Protein AF-A0A529I6S3-F1 (afdb_monomer)

pLDDT: mean 87.71, std 8.71, range [49.38, 96.44]

Foldseek 3Di:
DFPPQLVLLLLLCLLVVPLDLVSSLVLLCVLPVPDPSDSVVSVCRNVVNDDDPDLVNLQSVCVSLVHPDHSVCNRPPDPVVSLVRSCVSSVHDSVVSSVSSVVSVVVVQLVLLVVVLVVPAAKDWDWDADPDPVRHPDIWTKIKGWADDPDDRWIKIWMWTQDPVGIFIWIFTWDGDNFWIWTWTDGDPDGDIDIDIGGPDDDD

Mean predicted aligned error: 10.49 Å

Sequence (204 aa):
MAQHIGQKLRLTSALLGTVTRKELAAAFRAINPKTAFDLGRADKWLQGRAQPREHSVYDDWAKLLRLEHPGAWIADCDLPDFIATISDRHGVDRAELERRASAQFETASSHEERSLAFALAGTYACYSRAWSPYFRGQFIKGILSIEPGPGMHGLTATYRESLPTGQLVLGGPVTPAKRALYVHLKEVGGDAQFFISLFPQSQP

Radius of gyration: 24.32 Å; Cα contacts (8 Å, |Δi|>4): 313; chains: 1; bounding box: 44×39×70 Å

Secondary structure (DSSP, 8-state):
---SHHHHHHHHHHHHT--SHHHHHHHHHHH-TT-S--HHHHHHHHTTS----SHHHHHHHHHHTT-SS-HHHHHHS-HHHHHHHHHHHHT--HHHHHHHHHHHHHHHHHHHHHHHHHHT-EEEEEEEE--SGGGTT-EEEEEEEEEE-SSSS-EEEEEEEEETTEEEEEEEEEEEETTEEEEEEEESSS--EEEEEE-PPPP-

Structure (mmCIF, N/CA/C/O backbone):
data_AF-A0A529I6S3-F1
#
_entry.id   AF-A0A529I6S3-F1
#
loop_
_atom_site.group_PDB
_atom_site.id
_atom_site.type_symbol
_atom_site.label_atom_id
_atom_site.label_alt_id
_atom_site.label_comp_id
_atom_site.label_asym_id
_atom_site.label_entity_id
_atom_site.label_seq_id
_atom_site.pdbx_PDB_ins_code
_atom_site.Cartn_x
_atom_site.Cartn_y
_atom_site.Cartn_z
_atom_site.occupancy
_atom_site.B_iso_or_equiv
_atom_site.auth_seq_id
_atom_site.auth_comp_id
_atom_site.auth_asym_id
_atom_site.auth_atom_id
_atom_site.pdbx_PDB_model_num
ATOM 1 N N . MET A 1 1 ? 19.503 -16.469 -7.360 1.00 64.38 1 MET A N 1
ATOM 2 C CA . MET A 1 1 ? 18.176 -16.119 -6.791 1.00 64.38 1 MET A CA 1
ATOM 3 C C . MET A 1 1 ? 17.826 -14.755 -7.329 1.00 64.38 1 MET A C 1
ATOM 5 O O . MET A 1 1 ? 18.715 -13.915 -7.325 1.00 64.38 1 MET A O 1
ATOM 9 N N . ALA A 1 2 ? 16.586 -14.549 -7.772 1.00 77.50 2 ALA A N 1
ATOM 10 C CA . ALA A 1 2 ? 16.184 -13.278 -8.355 1.00 77.50 2 ALA A CA 1
ATOM 11 C C . ALA A 1 2 ? 16.318 -12.131 -7.336 1.00 77.50 2 ALA A C 1
ATOM 13 O O . ALA A 1 2 ? 15.907 -12.280 -6.185 1.00 77.50 2 ALA A O 1
ATOM 14 N N . GLN A 1 3 ? 16.908 -11.005 -7.739 1.00 85.25 3 GLN A N 1
ATOM 15 C CA . GLN A 1 3 ? 17.251 -9.914 -6.819 1.00 85.25 3 GLN A CA 1
ATOM 16 C C . GLN A 1 3 ? 16.516 -8.621 -7.165 1.00 85.25 3 GLN A C 1
ATOM 18 O O . GLN A 1 3 ? 16.216 -8.337 -8.323 1.00 85.25 3 GLN A O 1
ATOM 23 N N . HIS A 1 4 ? 16.210 -7.827 -6.134 1.00 89.94 4 HIS A N 1
ATOM 24 C CA . HIS A 1 4 ? 15.619 -6.487 -6.256 1.00 89.94 4 HIS A CA 1
ATOM 25 C C . HIS A 1 4 ? 14.339 -6.401 -7.112 1.00 89.94 4 HIS A C 1
ATOM 27 O O . HIS A 1 4 ? 14.023 -5.352 -7.671 1.00 89.94 4 HIS A O 1
ATOM 33 N N . ILE A 1 5 ? 13.569 -7.492 -7.206 1.00 93.25 5 ILE A N 1
ATOM 34 C CA . ILE A 1 5 ? 12.409 -7.584 -8.106 1.00 93.25 5 ILE A CA 1
ATOM 35 C C . ILE A 1 5 ? 11.363 -6.504 -7.827 1.00 93.25 5 ILE A C 1
ATOM 37 O O . ILE A 1 5 ? 10.838 -5.902 -8.762 1.00 93.25 5 ILE A O 1
ATOM 41 N N . GLY A 1 6 ? 11.094 -6.210 -6.554 1.00 91.38 6 GLY A N 1
ATOM 42 C CA . GLY A 1 6 ? 10.156 -5.149 -6.195 1.00 91.38 6 GLY A CA 1
ATOM 43 C C . GLY A 1 6 ? 10.615 -3.775 -6.679 1.00 91.38 6 GLY A C 1
ATOM 44 O O . GLY A 1 6 ? 9.817 -3.037 -7.252 1.00 91.38 6 GLY A O 1
ATOM 45 N N . GLN A 1 7 ? 11.898 -3.443 -6.509 1.00 92.19 7 GLN A N 1
ATOM 46 C CA . GLN A 1 7 ? 12.472 -2.181 -6.981 1.00 92.19 7 GLN A CA 1
ATOM 47 C C . GLN A 1 7 ? 12.445 -2.090 -8.511 1.00 92.19 7 GLN A C 1
ATOM 49 O O . GLN A 1 7 ? 11.965 -1.097 -9.055 1.00 92.19 7 GLN A O 1
ATOM 54 N N . LYS A 1 8 ? 12.870 -3.149 -9.207 1.00 95.38 8 LYS A N 1
ATOM 55 C CA . LYS A 1 8 ? 12.847 -3.216 -10.675 1.00 95.38 8 LYS A CA 1
ATOM 56 C C . LYS A 1 8 ? 11.428 -3.053 -11.234 1.00 95.38 8 LYS A C 1
ATOM 58 O O . LYS A 1 8 ? 11.232 -2.337 -12.217 1.00 95.38 8 LYS A O 1
ATOM 63 N N . LEU A 1 9 ? 10.415 -3.649 -10.594 1.00 94.50 9 LEU A N 1
ATOM 64 C CA . LEU A 1 9 ? 9.011 -3.476 -10.994 1.00 94.50 9 LEU A CA 1
ATOM 65 C C . LEU A 1 9 ? 8.510 -2.044 -10.777 1.00 94.50 9 LEU A C 1
ATOM 67 O O . LEU A 1 9 ? 7.766 -1.535 -11.612 1.00 94.50 9 LEU A O 1
ATOM 71 N N . ARG A 1 10 ? 8.922 -1.369 -9.696 1.00 92.69 10 ARG A N 1
ATOM 72 C CA . ARG A 1 10 ? 8.576 0.047 -9.467 1.00 92.69 10 ARG A CA 1
ATOM 73 C C . ARG A 1 10 ? 9.205 0.957 -10.520 1.00 92.69 10 ARG A C 1
ATOM 75 O O . ARG A 1 10 ? 8.522 1.834 -11.033 1.00 92.69 10 ARG A O 1
ATOM 82 N N . LEU A 1 11 ? 10.461 0.705 -10.891 1.00 94.69 11 LEU A N 1
ATOM 83 C CA . LEU A 1 11 ? 11.130 1.410 -11.991 1.00 94.69 11 LEU A CA 1
ATOM 84 C C . LEU A 1 11 ? 10.423 1.166 -13.327 1.00 94.69 11 LEU A C 1
ATOM 86 O O . LEU A 1 11 ? 10.179 2.104 -14.074 1.00 94.69 11 LEU A O 1
ATOM 90 N N . THR A 1 12 ? 10.019 -0.077 -13.591 1.00 95.06 12 THR A N 1
ATOM 91 C CA . THR A 1 12 ? 9.231 -0.427 -14.784 1.00 95.06 12 THR A CA 1
ATOM 92 C C . THR A 1 12 ? 7.901 0.322 -14.807 1.00 95.06 12 THR A C 1
ATOM 94 O O . THR A 1 12 ? 7.531 0.892 -15.826 1.00 95.06 12 THR A O 1
ATOM 97 N N . SER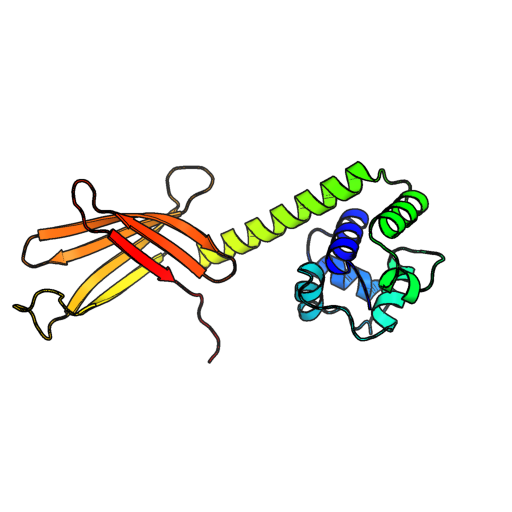 A 1 13 ? 7.198 0.374 -13.675 1.00 93.19 13 SER A N 1
ATOM 98 C CA . SER A 1 13 ? 5.949 1.125 -13.542 1.00 93.19 13 SER A CA 1
ATOM 99 C C . SER A 1 13 ? 6.143 2.617 -13.826 1.00 93.19 13 SER A C 1
ATOM 101 O O . SER A 1 13 ? 5.364 3.207 -14.572 1.00 93.19 13 SER A O 1
ATOM 103 N N . ALA A 1 14 ? 7.203 3.211 -13.271 1.00 93.12 14 ALA A N 1
ATOM 104 C CA . ALA A 1 14 ? 7.536 4.618 -13.472 1.00 93.12 14 ALA A CA 1
ATOM 105 C C . ALA A 1 14 ? 7.922 4.927 -14.926 1.00 93.12 14 ALA A C 1
ATOM 107 O O . ALA A 1 14 ? 7.533 5.965 -15.458 1.00 93.12 14 ALA A O 1
ATOM 108 N N . LEU A 1 15 ? 8.649 4.014 -15.574 1.00 93.88 15 LEU A N 1
ATOM 109 C CA . LEU A 1 15 ? 9.034 4.122 -16.977 1.00 93.88 15 LEU A CA 1
ATOM 110 C C . LEU A 1 15 ? 7.816 4.068 -17.906 1.00 93.88 15 LEU A C 1
ATOM 112 O O . LEU A 1 15 ? 7.700 4.873 -18.824 1.00 93.88 15 LEU A O 1
ATOM 116 N N . LEU A 1 16 ? 6.902 3.126 -17.659 1.00 92.19 16 LEU A N 1
ATOM 117 C CA . LEU A 1 16 ? 5.683 2.956 -18.454 1.00 92.19 16 LEU A CA 1
ATOM 118 C C . LEU A 1 16 ? 4.612 4.012 -18.140 1.00 92.19 16 LEU A C 1
ATOM 120 O O . LEU A 1 16 ? 3.602 4.077 -18.836 1.00 92.19 16 LEU A O 1
ATOM 124 N N . GLY A 1 17 ? 4.800 4.806 -17.082 1.00 88.31 17 GLY A N 1
ATOM 125 C CA . GLY A 1 17 ? 3.808 5.767 -16.604 1.00 88.31 17 GLY A CA 1
ATOM 126 C C . GLY A 1 17 ? 2.540 5.110 -16.053 1.00 88.31 17 GLY A C 1
ATOM 127 O O . GLY A 1 17 ? 1.507 5.769 -15.957 1.00 88.31 17 GLY A O 1
ATOM 128 N N . THR A 1 18 ? 2.586 3.821 -15.702 1.00 87.00 18 THR A N 1
ATOM 129 C CA . THR A 1 18 ? 1.436 3.125 -15.117 1.00 87.00 18 THR A CA 1
ATOM 130 C C . THR A 1 18 ? 1.281 3.584 -13.681 1.00 87.00 18 THR A C 1
ATOM 132 O O . THR A 1 18 ? 2.151 3.295 -12.872 1.00 87.00 18 THR A O 1
ATOM 135 N N . VAL A 1 19 ? 0.195 4.273 -13.343 1.00 75.62 19 VAL A N 1
ATOM 136 C CA . VAL A 1 19 ? -0.061 4.842 -12.012 1.00 75.62 19 VAL A CA 1
ATOM 137 C C . VAL A 1 19 ? -0.548 3.762 -11.048 1.00 75.62 19 VAL A C 1
ATOM 139 O O . VAL A 1 19 ? -0.215 3.781 -9.861 1.00 75.62 19 VAL A O 1
ATOM 142 N N . THR A 1 20 ? -1.297 2.781 -11.558 1.00 80.62 20 THR A N 1
ATOM 143 C CA . THR A 1 20 ? -1.910 1.724 -10.745 1.00 80.62 20 THR A CA 1
ATOM 144 C C . THR A 1 20 ? -1.328 0.335 -11.020 1.00 80.62 20 THR A C 1
ATOM 146 O O . THR A 1 20 ? -0.905 0.001 -12.126 1.00 80.62 20 THR A O 1
ATOM 149 N N . ARG A 1 21 ? -1.406 -0.557 -10.019 1.00 86.56 21 ARG A N 1
ATOM 150 C CA . ARG A 1 21 ? -1.076 -1.992 -10.176 1.00 86.56 21 ARG A CA 1
ATOM 151 C C . ARG A 1 21 ? -1.890 -2.666 -11.289 1.00 86.56 21 ARG A C 1
ATOM 153 O O . ARG A 1 21 ? -1.421 -3.615 -11.911 1.00 86.56 21 ARG A O 1
ATOM 160 N N . LYS A 1 22 ? -3.115 -2.184 -11.531 1.00 87.94 22 LYS A N 1
ATOM 161 C CA . LYS A 1 22 ? -4.003 -2.678 -12.589 1.00 87.94 22 LYS A CA 1
ATOM 162 C C . LYS A 1 22 ? -3.484 -2.319 -13.970 1.00 87.94 22 LYS A C 1
ATOM 164 O O . LYS A 1 22 ? -3.509 -3.182 -14.841 1.00 87.94 22 LYS A O 1
ATOM 169 N N . GLU A 1 23 ? -2.996 -1.098 -14.150 1.00 90.31 23 GLU A N 1
ATOM 170 C CA . GLU A 1 23 ? -2.354 -0.675 -15.395 1.00 90.31 23 GLU A CA 1
ATOM 171 C C . GLU A 1 23 ? -1.071 -1.461 -15.651 1.00 90.31 23 GLU A C 1
ATOM 173 O O . GLU A 1 23 ? -0.898 -1.967 -16.755 1.00 90.31 23 GLU A O 1
ATOM 178 N N . LEU A 1 24 ? -0.232 -1.672 -14.630 1.00 92.62 24 LEU A N 1
ATOM 179 C CA . LEU A 1 24 ? 0.968 -2.498 -14.786 1.00 92.62 24 LEU A CA 1
ATOM 180 C C . LEU A 1 24 ? 0.613 -3.939 -15.187 1.00 92.62 24 LEU A C 1
ATOM 182 O O . LEU A 1 24 ? 1.164 -4.470 -16.147 1.00 92.62 24 LEU A O 1
ATOM 186 N N . ALA A 1 25 ? -0.359 -4.566 -14.516 1.00 92.38 25 ALA A N 1
ATOM 187 C CA . ALA A 1 25 ? -0.817 -5.904 -14.893 1.00 92.38 25 ALA A CA 1
ATOM 188 C C . ALA A 1 25 ? -1.448 -5.940 -16.297 1.00 92.38 25 ALA A C 1
ATOM 190 O O . ALA A 1 25 ? -1.295 -6.922 -17.020 1.00 92.38 25 ALA A O 1
ATOM 191 N N . ALA A 1 26 ? -2.148 -4.879 -16.706 1.00 92.75 26 ALA A N 1
ATOM 192 C CA . ALA A 1 26 ? -2.669 -4.752 -18.063 1.00 92.75 26 ALA A CA 1
ATOM 193 C C . ALA A 1 26 ? -1.541 -4.633 -19.100 1.00 92.75 26 ALA A C 1
ATOM 195 O O . ALA A 1 26 ? -1.637 -5.257 -20.152 1.00 92.75 26 ALA A O 1
ATOM 196 N N . ALA A 1 27 ? -0.457 -3.917 -18.786 1.00 94.69 27 ALA A N 1
ATOM 197 C CA . ALA A 1 27 ? 0.709 -3.794 -19.656 1.00 94.69 27 ALA A CA 1
ATOM 198 C C . ALA A 1 27 ? 1.384 -5.157 -19.896 1.00 94.69 27 ALA A C 1
ATOM 200 O O . ALA A 1 27 ? 1.645 -5.522 -21.040 1.00 94.69 27 ALA A O 1
ATOM 201 N N . PHE A 1 28 ? 1.565 -5.966 -18.846 1.00 95.38 28 PHE A N 1
ATOM 202 C CA . PHE A 1 28 ? 2.047 -7.346 -18.992 1.00 95.38 28 PHE A CA 1
ATOM 203 C C . PHE A 1 28 ? 1.093 -8.215 -19.827 1.00 95.38 28 PHE A C 1
ATOM 205 O O . PHE A 1 28 ? 1.534 -8.942 -20.717 1.00 95.38 28 PHE A O 1
ATOM 212 N N . ARG A 1 29 ? -0.225 -8.109 -19.605 1.00 94.44 29 ARG A N 1
ATOM 213 C CA . ARG A 1 29 ? -1.221 -8.858 -20.395 1.00 94.44 29 ARG A CA 1
ATOM 214 C C . ARG A 1 29 ? -1.272 -8.449 -21.864 1.00 94.44 29 ARG A C 1
ATOM 216 O O . ARG A 1 29 ? -1.598 -9.285 -22.699 1.00 94.44 29 ARG A O 1
ATOM 223 N N . ALA A 1 30 ? -0.958 -7.194 -22.182 1.00 94.50 30 ALA A N 1
ATOM 224 C CA . ALA A 1 30 ? -0.879 -6.726 -23.562 1.00 94.50 30 ALA A CA 1
ATOM 225 C C . ALA A 1 30 ? 0.266 -7.404 -24.335 1.00 94.50 30 ALA A C 1
ATOM 227 O O . ALA A 1 30 ? 0.141 -7.622 -25.536 1.00 94.50 30 ALA A O 1
ATOM 228 N N . ILE A 1 31 ? 1.349 -7.780 -23.645 1.00 95.56 31 ILE A N 1
ATOM 229 C CA . ILE A 1 31 ? 2.451 -8.568 -24.215 1.00 95.56 31 ILE A CA 1
ATOM 230 C C . ILE A 1 31 ? 2.087 -10.051 -24.293 1.00 95.56 31 ILE A C 1
ATOM 232 O O . ILE A 1 31 ? 2.320 -10.701 -25.312 1.00 95.56 31 ILE A O 1
ATOM 236 N N . ASN A 1 32 ? 1.518 -10.591 -23.217 1.00 93.81 32 ASN A N 1
ATOM 237 C CA . ASN A 1 32 ? 1.123 -11.988 -23.134 1.00 93.81 32 ASN A CA 1
ATOM 238 C C . ASN A 1 32 ? -0.195 -12.121 -22.353 1.00 93.81 32 ASN A C 1
ATOM 240 O O . ASN A 1 32 ? -0.191 -12.061 -21.121 1.00 93.81 32 ASN A O 1
ATOM 244 N N . PRO A 1 33 ? -1.330 -12.380 -23.028 1.00 93.06 33 PRO A N 1
ATOM 245 C CA . PRO A 1 33 ? -2.622 -12.539 -22.359 1.00 93.06 33 PRO A CA 1
ATOM 246 C C . PRO A 1 33 ? -2.660 -13.684 -21.337 1.00 93.06 33 PRO A C 1
ATOM 248 O O . PRO A 1 33 ? -3.500 -13.676 -20.440 1.00 93.06 33 PRO A O 1
ATOM 251 N N . LYS A 1 34 ? -1.752 -14.662 -21.464 1.00 93.31 34 LYS A N 1
ATOM 252 C CA . LYS A 1 34 ? -1.602 -15.812 -20.560 1.00 93.31 34 LYS A CA 1
ATOM 253 C C . LYS A 1 34 ? -0.499 -15.610 -19.517 1.00 93.31 34 LYS A C 1
ATOM 255 O O . LYS A 1 34 ? -0.078 -16.577 -18.888 1.00 93.31 34 LYS A O 1
ATOM 260 N N . THR A 1 35 ? -0.005 -14.384 -19.350 1.00 93.31 35 THR A N 1
ATOM 261 C CA . THR A 1 35 ? 1.029 -14.084 -18.363 1.00 93.31 35 THR A CA 1
ATOM 262 C C . THR A 1 35 ? 0.569 -14.440 -16.949 1.00 93.31 35 THR A C 1
ATOM 264 O O . THR A 1 35 ? -0.575 -14.200 -16.554 1.00 93.31 35 THR A O 1
ATOM 267 N N . ALA A 1 36 ? 1.495 -14.968 -16.157 1.00 90.94 36 ALA A N 1
ATOM 268 C CA . ALA A 1 36 ? 1.301 -15.237 -14.737 1.00 90.94 36 ALA A CA 1
ATOM 269 C C . ALA A 1 36 ? 1.353 -13.964 -13.867 1.00 90.94 36 ALA A C 1
ATOM 271 O O . ALA A 1 36 ? 1.233 -14.046 -12.640 1.00 90.94 36 ALA A O 1
ATOM 272 N N . PHE A 1 37 ? 1.541 -12.792 -14.485 1.00 91.62 37 PHE A N 1
ATOM 273 C CA . PHE A 1 37 ? 1.474 -11.486 -13.841 1.00 91.62 37 PHE A CA 1
ATOM 274 C C . PHE A 1 37 ? 0.009 -11.056 -13.626 1.00 91.62 37 PHE A C 1
ATOM 276 O O . PHE A 1 37 ? -0.601 -10.362 -14.442 1.00 91.62 37 PHE A O 1
ATOM 283 N N . ASP A 1 38 ? -0.580 -11.482 -12.507 1.00 88.12 38 ASP A N 1
ATOM 284 C CA . ASP A 1 38 ? -1.920 -11.069 -12.072 1.00 88.12 38 ASP A CA 1
ATOM 285 C C . ASP A 1 38 ? -1.884 -9.999 -10.962 1.00 88.12 38 ASP A C 1
ATOM 287 O O . ASP A 1 38 ? -0.842 -9.708 -10.378 1.00 88.12 38 ASP A O 1
ATOM 291 N N . LEU A 1 39 ? -3.043 -9.404 -10.658 1.00 85.94 39 LEU A N 1
ATOM 292 C CA . LEU A 1 39 ? -3.175 -8.335 -9.658 1.00 85.94 39 LEU A CA 1
ATOM 293 C C . LEU A 1 39 ? -2.740 -8.758 -8.246 1.00 85.94 39 LEU A C 1
ATOM 295 O O . LEU A 1 39 ? -2.101 -7.976 -7.543 1.00 85.94 39 LEU A O 1
ATOM 299 N N . GLY A 1 40 ? -3.091 -9.975 -7.820 1.00 82.50 40 GLY A N 1
ATOM 300 C CA . GLY A 1 40 ? -2.813 -10.455 -6.465 1.00 82.50 40 GLY A CA 1
ATOM 301 C C . GLY A 1 40 ? -1.3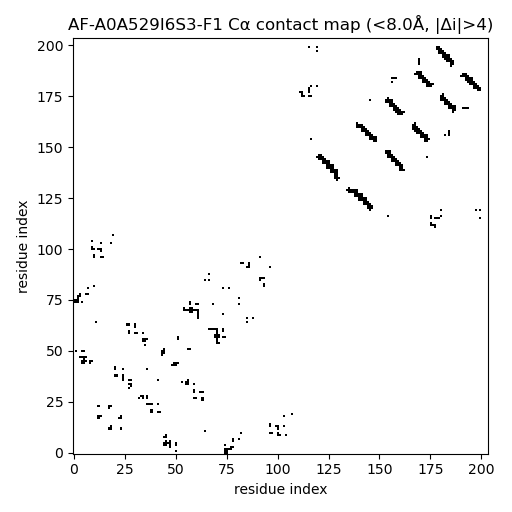33 -10.779 -6.254 1.00 82.50 40 GLY A C 1
ATOM 302 O O . GLY A 1 40 ? -0.788 -10.550 -5.172 1.00 82.50 40 GLY A O 1
ATOM 303 N N . ARG A 1 41 ? -0.663 -11.286 -7.294 1.00 87.31 41 ARG A N 1
ATOM 304 C CA . ARG A 1 41 ? 0.784 -11.539 -7.306 1.00 87.31 41 ARG A CA 1
ATOM 305 C C . ARG A 1 41 ? 1.582 -10.244 -7.452 1.00 87.31 41 ARG A C 1
ATOM 307 O O . ARG A 1 41 ? 2.543 -10.055 -6.706 1.00 87.31 41 ARG A O 1
ATOM 314 N N . ALA A 1 42 ? 1.147 -9.340 -8.334 1.00 86.75 42 ALA A N 1
ATOM 315 C CA . ALA A 1 42 ? 1.795 -8.052 -8.575 1.00 86.75 42 ALA A CA 1
ATOM 316 C C . ALA A 1 42 ? 1.953 -7.232 -7.289 1.00 86.75 42 ALA A C 1
ATOM 318 O O . ALA A 1 42 ? 3.014 -6.654 -7.065 1.00 86.75 42 ALA A O 1
ATOM 319 N N . ASP A 1 43 ? 0.941 -7.231 -6.414 1.00 84.38 43 ASP A N 1
ATOM 320 C CA . ASP A 1 43 ? 1.016 -6.540 -5.124 1.00 84.38 43 ASP A CA 1
ATOM 321 C C . ASP A 1 43 ? 2.176 -7.048 -4.252 1.00 84.38 43 ASP A C 1
ATOM 323 O O . ASP A 1 43 ? 3.019 -6.281 -3.782 1.00 84.38 43 ASP A O 1
ATOM 327 N N . LYS A 1 44 ? 2.275 -8.372 -4.096 1.00 88.31 44 LYS A N 1
ATOM 328 C CA . LYS A 1 44 ? 3.329 -9.000 -3.290 1.00 88.31 44 LYS A CA 1
ATOM 329 C C . LYS A 1 44 ? 4.716 -8.765 -3.888 1.00 88.31 44 LYS A C 1
ATOM 331 O O . LYS A 1 44 ? 5.670 -8.563 -3.135 1.00 88.31 44 LYS A O 1
ATOM 336 N N . TRP A 1 45 ? 4.829 -8.780 -5.216 1.00 92.44 45 TRP A N 1
ATOM 337 C CA . TRP A 1 45 ? 6.093 -8.554 -5.919 1.00 92.44 45 TRP A CA 1
ATOM 338 C C . TRP A 1 45 ? 6.549 -7.098 -5.826 1.00 92.44 45 TRP A C 1
ATOM 340 O O . TRP A 1 45 ? 7.690 -6.854 -5.446 1.00 92.44 45 TRP A O 1
ATOM 350 N N . LEU A 1 46 ? 5.659 -6.125 -6.044 1.00 88.69 46 LEU A N 1
ATOM 351 C CA . LEU A 1 46 ? 5.964 -4.695 -5.892 1.00 88.69 46 LEU A CA 1
ATOM 352 C C . LEU A 1 46 ? 6.372 -4.327 -4.461 1.00 88.69 46 LEU A C 1
ATOM 354 O O . LEU A 1 46 ? 7.200 -3.438 -4.262 1.00 88.69 46 LEU A O 1
ATOM 358 N N . GLN A 1 47 ? 5.832 -5.016 -3.454 1.00 84.44 47 GLN A N 1
ATOM 359 C CA . GLN A 1 47 ? 6.227 -4.851 -2.051 1.00 84.44 47 GLN A CA 1
ATOM 360 C C . GLN A 1 47 ? 7.549 -5.557 -1.698 1.00 84.44 47 GLN A C 1
ATOM 362 O O . GLN A 1 47 ? 8.033 -5.389 -0.581 1.00 84.44 47 GLN A O 1
ATOM 367 N N . GLY A 1 48 ? 8.125 -6.348 -2.610 1.00 86.81 48 GLY A N 1
ATOM 368 C CA . GLY A 1 48 ? 9.324 -7.152 -2.353 1.00 86.81 48 GLY A CA 1
ATOM 369 C C . GLY A 1 48 ? 9.091 -8.325 -1.393 1.00 86.81 48 GLY A C 1
ATOM 370 O O . GLY A 1 48 ? 10.045 -8.876 -0.858 1.00 86.81 48 GLY A O 1
ATOM 371 N N . ARG A 1 49 ? 7.830 -8.709 -1.147 1.00 84.25 49 ARG A N 1
ATOM 372 C CA . ARG A 1 49 ? 7.460 -9.805 -0.229 1.00 84.25 49 ARG A CA 1
ATOM 373 C C . ARG A 1 49 ? 7.511 -11.182 -0.883 1.00 84.25 49 ARG A C 1
ATOM 375 O O . ARG A 1 49 ? 7.486 -12.196 -0.194 1.00 84.25 49 ARG A O 1
ATOM 382 N N . ALA A 1 50 ? 7.513 -11.219 -2.208 1.00 89.25 50 ALA A N 1
ATOM 383 C CA . ALA A 1 50 ? 7.634 -12.428 -3.003 1.00 89.25 50 ALA A CA 1
ATOM 384 C C . ALA A 1 50 ? 8.327 -12.101 -4.329 1.00 89.25 50 ALA A C 1
ATOM 386 O O . ALA A 1 50 ? 8.469 -10.934 -4.693 1.00 89.25 50 ALA A O 1
ATOM 387 N N . GLN A 1 51 ? 8.678 -13.142 -5.077 1.00 89.94 51 GLN A N 1
ATOM 388 C CA . GLN A 1 51 ? 9.224 -13.042 -6.428 1.00 89.94 51 GLN A CA 1
ATOM 389 C C . GLN A 1 51 ? 8.471 -13.981 -7.383 1.00 89.94 51 GLN A C 1
ATOM 391 O O . GLN A 1 51 ? 7.905 -14.983 -6.916 1.00 89.94 51 GLN A O 1
ATOM 396 N N . PRO A 1 52 ? 8.425 -13.677 -8.693 1.00 91.12 52 PRO A N 1
ATOM 397 C CA . PRO A 1 52 ? 7.928 -14.604 -9.698 1.00 91.12 52 PRO A CA 1
ATOM 398 C C . PRO A 1 52 ? 8.666 -15.943 -9.628 1.00 91.12 52 PRO A C 1
ATOM 400 O O . PRO A 1 52 ? 9.889 -15.990 -9.544 1.00 91.12 52 PRO A O 1
ATOM 403 N N . ARG A 1 53 ? 7.907 -17.042 -9.627 1.00 89.75 53 ARG A N 1
ATOM 404 C CA . ARG A 1 53 ? 8.461 -18.406 -9.710 1.00 89.75 53 ARG A CA 1
ATOM 405 C C . ARG A 1 53 ? 8.524 -18.912 -11.146 1.00 89.75 53 ARG A C 1
ATOM 407 O O . ARG A 1 53 ? 9.323 -19.781 -11.461 1.00 89.75 53 ARG A O 1
ATOM 414 N N . GLU A 1 54 ? 7.645 -18.390 -11.990 1.00 91.81 54 GLU A N 1
ATOM 415 C CA . GLU A 1 54 ? 7.525 -18.775 -13.387 1.00 91.81 54 GLU A CA 1
ATOM 416 C C . GLU A 1 54 ? 8.472 -17.910 -14.220 1.00 91.81 54 GLU A C 1
ATOM 418 O O . GLU A 1 54 ? 8.341 -16.685 -14.237 1.00 91.81 54 GLU A O 1
ATOM 423 N N . HIS A 1 55 ? 9.422 -18.548 -14.910 1.00 90.81 55 HIS A N 1
ATOM 424 C CA . HIS A 1 55 ? 10.420 -17.843 -15.720 1.00 90.81 55 HIS A CA 1
ATOM 425 C C . HIS A 1 55 ? 9.796 -17.001 -16.841 1.00 90.81 55 HIS A C 1
ATOM 427 O O . HIS A 1 55 ? 10.296 -15.919 -17.142 1.00 90.81 55 HIS A O 1
ATOM 433 N N . SER A 1 56 ? 8.647 -17.438 -17.364 1.00 93.88 56 SER A N 1
ATOM 434 C CA . SER A 1 56 ? 7.874 -16.736 -18.393 1.00 93.88 56 SER A CA 1
ATOM 435 C C . SER A 1 56 ? 7.517 -15.297 -18.016 1.00 93.88 56 SER A C 1
ATOM 437 O O . SER A 1 56 ? 7.450 -14.443 -18.894 1.00 93.88 56 SER A O 1
ATOM 439 N N . VAL A 1 57 ? 7.344 -14.991 -16.723 1.00 94.75 57 VAL A N 1
ATOM 440 C CA . VAL A 1 57 ? 7.068 -13.620 -16.263 1.00 94.75 57 VAL A CA 1
ATOM 441 C C . VAL A 1 57 ? 8.239 -12.694 -16.575 1.00 94.75 57 VAL A C 1
ATOM 443 O O . VAL A 1 57 ? 8.026 -11.548 -16.961 1.00 94.75 57 VAL A O 1
ATOM 446 N N . TYR A 1 58 ? 9.473 -13.177 -16.433 1.00 95.94 58 TYR A N 1
ATOM 447 C CA . TYR A 1 58 ? 10.655 -12.385 -16.753 1.00 95.94 58 TYR A CA 1
ATOM 448 C C . TYR A 1 58 ? 10.845 -12.229 -18.264 1.00 95.94 58 TYR A C 1
ATOM 450 O O . TYR A 1 58 ? 11.277 -11.171 -18.714 1.00 95.94 58 TYR A O 1
ATOM 458 N N . ASP A 1 59 ? 10.481 -13.238 -19.055 1.00 95.44 59 ASP A N 1
ATOM 459 C CA . ASP A 1 59 ? 10.518 -13.140 -20.519 1.00 95.44 59 ASP A CA 1
ATOM 460 C C . ASP A 1 59 ? 9.479 -12.139 -21.042 1.00 95.44 59 ASP A C 1
ATOM 462 O O . ASP A 1 59 ? 9.775 -11.320 -21.914 1.00 95.44 59 ASP A O 1
ATOM 466 N N . ASP A 1 60 ? 8.268 -12.159 -20.479 1.00 95.62 60 ASP A N 1
ATOM 467 C CA . ASP A 1 60 ? 7.234 -11.157 -20.750 1.00 95.62 60 ASP A CA 1
ATOM 468 C C . ASP A 1 60 ? 7.715 -9.755 -20.345 1.00 95.62 60 ASP A C 1
ATOM 470 O O . ASP A 1 60 ? 7.470 -8.781 -21.057 1.00 95.62 60 ASP A O 1
ATOM 474 N N . TRP A 1 61 ? 8.448 -9.649 -19.233 1.00 96.44 61 TRP A N 1
ATOM 475 C CA . TRP A 1 61 ? 9.013 -8.391 -18.750 1.00 96.44 61 TRP A CA 1
ATOM 476 C C . TRP A 1 61 ? 10.088 -7.832 -19.690 1.00 96.44 61 TRP A C 1
ATOM 478 O O . TRP A 1 61 ? 10.056 -6.648 -20.026 1.00 96.44 61 TRP A O 1
ATOM 488 N N . ALA A 1 62 ? 11.001 -8.675 -20.176 1.00 96.25 62 ALA A N 1
ATOM 489 C CA . ALA A 1 62 ? 12.010 -8.269 -21.153 1.00 96.25 62 ALA A CA 1
ATOM 490 C C . ALA A 1 62 ? 11.364 -7.741 -22.438 1.00 96.25 62 ALA A C 1
ATOM 492 O O . ALA A 1 62 ? 11.756 -6.690 -22.943 1.00 96.25 62 ALA A O 1
ATOM 493 N N . LYS A 1 63 ? 10.304 -8.406 -22.915 1.00 96.12 63 LYS A N 1
ATOM 494 C CA . LYS A 1 63 ? 9.514 -7.952 -24.070 1.00 96.12 63 LYS A CA 1
ATOM 495 C C . LYS A 1 63 ? 8.780 -6.640 -23.800 1.00 96.12 63 LYS A C 1
ATOM 497 O O . LYS A 1 63 ? 8.775 -5.767 -24.665 1.00 96.12 63 LYS A O 1
ATOM 502 N N . LEU A 1 64 ? 8.190 -6.484 -22.614 1.00 96.06 64 LEU A N 1
ATOM 503 C CA . LEU A 1 64 ? 7.496 -5.262 -22.200 1.00 96.06 64 LEU A CA 1
ATOM 504 C C . LEU A 1 64 ? 8.427 -4.044 -22.244 1.00 96.06 64 LEU A C 1
ATOM 506 O O . LEU A 1 64 ? 8.062 -3.001 -22.782 1.00 96.06 64 LEU A O 1
ATOM 510 N N . LEU A 1 65 ? 9.644 -4.212 -21.729 1.00 95.44 65 LEU A N 1
ATOM 511 C CA . LEU A 1 65 ? 10.707 -3.206 -21.743 1.00 95.44 65 LEU A CA 1
ATOM 512 C C . LEU A 1 65 ? 11.470 -3.150 -23.076 1.00 95.44 65 LEU A C 1
ATOM 514 O O . LEU A 1 65 ? 12.371 -2.337 -23.247 1.00 95.44 65 LEU A O 1
ATOM 518 N N . ARG A 1 66 ? 11.121 -4.007 -24.042 1.00 95.12 66 ARG A N 1
ATOM 519 C CA . ARG A 1 66 ? 11.794 -4.124 -25.344 1.00 95.12 66 ARG A CA 1
ATOM 520 C C . ARG A 1 66 ? 13.313 -4.268 -25.207 1.00 95.12 66 ARG A C 1
ATOM 522 O O . ARG A 1 66 ? 14.046 -3.674 -25.998 1.00 95.12 66 ARG A O 1
ATOM 529 N N . LEU A 1 67 ? 13.771 -5.022 -24.211 1.00 93.81 67 LEU A N 1
ATOM 530 C CA . LEU A 1 67 ? 15.189 -5.275 -23.976 1.00 93.81 67 LEU A CA 1
ATOM 531 C C . LEU A 1 67 ? 15.714 -6.341 -24.932 1.00 93.81 67 LEU A C 1
ATOM 533 O O . LEU A 1 67 ? 14.985 -7.239 -25.348 1.00 93.81 67 LEU A O 1
ATOM 537 N N . GLU A 1 68 ? 17.003 -6.254 -25.239 1.00 91.50 68 GLU A N 1
ATOM 538 C CA . GLU A 1 68 ? 17.717 -7.270 -26.025 1.00 91.50 68 GLU A CA 1
ATOM 539 C C . GLU A 1 68 ? 18.217 -8.426 -25.143 1.00 91.50 68 GLU A C 1
ATOM 541 O O . GLU A 1 68 ? 18.619 -9.477 -25.636 1.00 91.50 68 GLU A O 1
ATOM 546 N N . HIS A 1 69 ? 18.136 -8.256 -23.822 1.00 92.25 69 HIS A N 1
ATOM 547 C CA . HIS A 1 69 ? 18.486 -9.270 -22.839 1.00 92.25 69 HIS A CA 1
ATOM 548 C C . HIS A 1 69 ? 17.348 -10.283 -22.606 1.00 92.25 69 HIS A C 1
ATOM 550 O O . HIS A 1 69 ? 16.171 -9.916 -22.655 1.00 92.25 69 HIS A O 1
ATOM 556 N N . PRO A 1 70 ? 17.676 -11.551 -22.288 1.00 94.00 70 PRO A N 1
ATOM 557 C CA . PRO A 1 70 ? 16.681 -12.561 -21.925 1.00 94.00 70 PRO A CA 1
ATOM 558 C C . PRO A 1 70 ? 16.036 -12.265 -20.563 1.00 94.00 70 PRO A C 1
ATOM 560 O O . PRO A 1 70 ? 16.623 -11.582 -19.724 1.00 94.00 70 PRO A O 1
ATOM 563 N N . GLY A 1 71 ? 14.869 -12.856 -20.278 1.00 92.12 71 GLY A N 1
ATOM 564 C CA . GLY A 1 71 ? 14.191 -12.676 -18.989 1.00 92.12 71 GLY A CA 1
ATOM 565 C C . GLY A 1 71 ? 15.051 -13.075 -17.784 1.00 92.12 71 GLY A C 1
ATOM 566 O O . GLY A 1 71 ? 15.052 -12.388 -16.764 1.00 92.12 71 GLY A O 1
ATOM 567 N N . ALA A 1 72 ? 15.864 -14.127 -17.916 1.00 93.38 72 ALA A N 1
ATOM 568 C CA . ALA A 1 72 ? 16.805 -14.547 -16.874 1.00 93.38 72 ALA A CA 1
ATOM 569 C C . ALA A 1 72 ? 17.750 -13.415 -16.429 1.00 93.38 72 ALA A C 1
ATOM 571 O O . ALA A 1 72 ? 18.011 -13.265 -15.238 1.00 93.38 72 ALA A O 1
ATOM 572 N N . TRP A 1 73 ? 18.179 -12.553 -17.356 1.00 95.25 73 TRP A N 1
ATOM 573 C CA . TRP A 1 73 ? 19.012 -11.402 -17.018 1.00 95.25 73 TRP A CA 1
ATOM 574 C C . TRP A 1 73 ? 18.280 -10.420 -16.095 1.00 95.25 73 TRP A C 1
ATOM 576 O O . TRP A 1 73 ? 18.869 -9.966 -15.125 1.00 95.25 73 TRP A O 1
ATOM 586 N N . ILE A 1 74 ? 16.982 -10.159 -16.303 1.00 94.38 74 ILE A N 1
ATOM 587 C CA . ILE A 1 74 ? 16.188 -9.305 -15.395 1.00 94.38 74 ILE A CA 1
ATOM 588 C C . ILE A 1 74 ? 16.113 -9.911 -13.992 1.00 94.38 74 ILE A C 1
ATOM 590 O O . ILE A 1 74 ? 16.096 -9.181 -12.997 1.00 94.38 74 ILE A O 1
ATOM 594 N N . ALA A 1 75 ? 16.048 -11.238 -13.894 1.00 93.38 75 ALA A N 1
ATOM 595 C CA . ALA A 1 75 ? 16.026 -11.916 -12.608 1.00 93.38 75 ALA A CA 1
ATOM 596 C C . ALA A 1 75 ? 17.358 -11.725 -11.860 1.00 93.38 75 ALA A C 1
ATOM 598 O O . ALA A 1 75 ? 17.342 -11.392 -10.672 1.00 93.38 75 ALA A O 1
ATOM 599 N N . ASP A 1 76 ? 18.481 -11.880 -12.564 1.00 93.75 76 ASP A N 1
ATOM 600 C CA . ASP A 1 76 ? 19.808 -12.020 -11.961 1.00 93.75 76 ASP A CA 1
ATOM 601 C C . ASP A 1 76 ? 20.640 -10.731 -11.902 1.00 93.75 76 ASP A C 1
ATOM 603 O O . ASP A 1 76 ? 21.504 -10.632 -11.033 1.00 93.75 76 ASP A O 1
ATOM 607 N N . CYS A 1 77 ? 20.396 -9.745 -12.776 1.00 94.25 77 CYS A N 1
ATOM 608 C CA . CYS A 1 77 ? 21.159 -8.495 -12.773 1.00 94.25 77 CYS A CA 1
ATOM 609 C C . CYS A 1 77 ? 20.985 -7.736 -11.453 1.00 94.25 77 CYS A C 1
ATOM 611 O O . CYS A 1 77 ? 20.004 -7.930 -10.724 1.00 94.25 77 CYS A O 1
ATOM 613 N N . ASP A 1 78 ? 21.921 -6.858 -11.118 1.00 93.75 78 ASP A N 1
ATOM 614 C CA . ASP A 1 78 ? 21.741 -5.988 -9.966 1.00 93.75 78 ASP A CA 1
ATOM 615 C C . ASP A 1 78 ? 20.809 -4.807 -10.310 1.00 93.75 78 ASP A C 1
ATOM 617 O O . ASP A 1 78 ? 20.224 -4.715 -11.396 1.00 93.75 78 ASP A O 1
ATOM 621 N N . LEU A 1 79 ? 20.555 -3.944 -9.328 1.00 92.81 79 LEU A N 1
ATOM 622 C CA . LEU A 1 79 ? 19.691 -2.786 -9.540 1.00 92.81 79 LEU A CA 1
ATOM 623 C C . LEU A 1 79 ? 20.363 -1.694 -10.405 1.00 92.81 79 LEU A C 1
ATOM 625 O O . LEU A 1 79 ? 19.685 -1.199 -11.308 1.00 92.81 79 LEU A O 1
ATOM 629 N N . PRO A 1 80 ? 21.645 -1.323 -10.185 1.00 93.62 80 PRO A N 1
ATOM 630 C CA . PRO A 1 80 ? 22.357 -0.376 -11.045 1.00 93.62 80 PRO A CA 1
ATOM 631 C C . PRO A 1 80 ? 22.397 -0.768 -12.526 1.00 93.62 80 PRO A C 1
ATOM 633 O O . PRO A 1 80 ? 22.073 0.072 -13.367 1.00 93.62 80 PRO A O 1
ATOM 636 N N . ASP A 1 81 ? 22.718 -2.023 -12.848 1.00 94.50 81 ASP A N 1
ATOM 637 C CA . ASP A 1 81 ? 22.775 -2.519 -14.225 1.00 94.50 81 ASP A CA 1
ATOM 638 C C . ASP A 1 81 ? 21.392 -2.469 -14.869 1.00 94.50 81 ASP A C 1
ATOM 640 O O . ASP A 1 81 ? 21.236 -1.990 -15.992 1.00 94.50 81 ASP A O 1
ATOM 644 N N . PHE A 1 82 ? 20.354 -2.884 -14.132 1.00 95.50 82 PHE A N 1
ATOM 645 C CA . PHE A 1 82 ? 18.979 -2.796 -14.616 1.00 95.50 82 PHE A CA 1
ATOM 646 C C . PHE A 1 82 ? 18.590 -1.358 -14.976 1.00 95.50 82 PHE A C 1
ATOM 648 O O . PHE A 1 82 ? 18.034 -1.124 -16.049 1.00 95.50 82 PHE A O 1
ATOM 655 N N . ILE A 1 83 ? 18.899 -0.397 -14.096 1.00 94.94 83 ILE A N 1
ATOM 656 C CA . ILE A 1 83 ? 18.623 1.026 -14.321 1.00 94.94 83 ILE A CA 1
ATOM 657 C C . ILE A 1 83 ? 19.400 1.537 -15.533 1.00 94.94 83 ILE A C 1
ATOM 659 O O . ILE A 1 83 ? 18.808 2.207 -16.377 1.00 94.94 83 ILE A O 1
ATOM 663 N N . ALA A 1 84 ? 20.693 1.229 -15.638 1.00 94.50 84 ALA A N 1
ATOM 664 C CA . ALA A 1 84 ? 21.521 1.663 -16.756 1.00 94.50 84 ALA A CA 1
ATOM 665 C C . ALA A 1 84 ? 20.949 1.167 -18.093 1.00 94.50 84 ALA A C 1
ATOM 667 O O . ALA A 1 84 ? 20.735 1.970 -19.000 1.00 94.50 84 ALA A O 1
ATOM 668 N N . THR A 1 85 ? 20.598 -0.118 -18.187 1.00 95.44 85 THR A N 1
ATOM 669 C CA . THR A 1 85 ? 20.056 -0.713 -19.415 1.00 95.44 85 THR A CA 1
ATOM 670 C C . THR A 1 85 ? 18.711 -0.114 -19.823 1.00 95.44 85 THR A C 1
ATOM 672 O O . THR A 1 85 ? 18.514 0.193 -20.997 1.00 95.44 85 THR A O 1
ATOM 675 N N . ILE A 1 86 ? 17.767 0.073 -18.891 1.00 95.06 86 ILE A N 1
ATOM 676 C CA . ILE A 1 86 ? 16.468 0.678 -19.244 1.00 95.06 86 ILE A CA 1
ATOM 677 C C . ILE A 1 86 ? 16.605 2.175 -19.549 1.00 95.06 86 ILE A C 1
ATOM 679 O O . ILE A 1 86 ? 15.877 2.693 -20.391 1.00 95.06 86 ILE A O 1
ATOM 683 N N . SER A 1 87 ? 17.540 2.869 -18.895 1.00 93.88 87 SER A N 1
ATOM 684 C CA . SER A 1 87 ? 17.792 4.296 -19.128 1.00 93.88 87 SER A CA 1
ATOM 685 C C . SER A 1 87 ? 18.359 4.518 -20.527 1.00 93.88 87 SER A C 1
ATOM 687 O O . SER A 1 87 ? 17.843 5.355 -21.264 1.00 93.88 87 SER A O 1
ATOM 689 N N . ASP A 1 88 ? 19.349 3.710 -20.918 1.00 93.94 88 ASP A N 1
ATOM 690 C CA . ASP A 1 88 ? 19.938 3.712 -22.260 1.00 93.94 88 ASP A CA 1
ATOM 691 C C . ASP A 1 88 ? 18.896 3.348 -23.328 1.00 93.94 88 ASP A C 1
ATOM 693 O O . ASP A 1 88 ? 18.671 4.099 -24.277 1.00 93.94 88 ASP A O 1
ATOM 697 N N . ARG A 1 89 ? 18.147 2.255 -23.117 1.00 94.50 89 ARG A N 1
ATOM 698 C CA . ARG A 1 89 ? 17.147 1.779 -24.083 1.00 94.50 89 ARG A CA 1
ATOM 699 C C . ARG A 1 89 ? 16.013 2.774 -24.336 1.00 94.50 89 ARG A C 1
ATOM 701 O O . ARG A 1 89 ? 15.488 2.826 -25.448 1.00 94.50 89 ARG A O 1
ATOM 708 N N . HIS A 1 90 ? 15.589 3.509 -23.311 1.00 93.25 90 HIS A N 1
ATOM 709 C CA . HIS A 1 90 ? 14.427 4.396 -23.387 1.00 93.25 90 HIS A CA 1
ATOM 710 C C . HIS A 1 90 ? 14.782 5.889 -23.409 1.00 93.25 90 HIS A C 1
ATOM 712 O O . HIS A 1 90 ? 13.873 6.713 -23.501 1.00 93.25 90 HIS A O 1
ATOM 718 N N . GLY A 1 91 ? 16.069 6.246 -23.341 1.00 92.00 91 GLY A N 1
ATOM 719 C CA . GLY A 1 91 ? 16.530 7.637 -23.323 1.00 92.00 91 GLY A CA 1
ATOM 720 C C . GLY A 1 91 ? 16.034 8.427 -22.108 1.00 92.00 91 GLY A C 1
ATOM 721 O O . GLY A 1 91 ? 15.716 9.609 -22.232 1.00 92.00 91 GLY A O 1
ATOM 722 N N . VAL A 1 92 ? 15.907 7.776 -20.948 1.00 91.81 92 VAL A N 1
ATOM 723 C CA . VAL A 1 92 ? 15.408 8.396 -19.708 1.00 91.81 92 VAL A CA 1
ATOM 724 C C . VAL A 1 92 ? 16.563 8.601 -18.739 1.00 91.81 92 VAL A C 1
ATOM 726 O O . VAL A 1 92 ? 17.370 7.701 -18.540 1.00 91.81 92 VAL A O 1
ATOM 729 N N . ASP A 1 93 ? 16.631 9.775 -18.110 1.00 93.00 93 ASP A N 1
ATOM 730 C CA . ASP A 1 93 ? 17.616 10.034 -17.062 1.00 93.00 93 ASP A CA 1
ATOM 731 C C . ASP A 1 93 ? 17.394 9.129 -15.836 1.00 93.00 93 ASP A C 1
ATOM 733 O O . ASP A 1 93 ? 16.268 8.971 -15.349 1.00 93.00 93 ASP A O 1
ATOM 737 N N . ARG A 1 94 ? 18.490 8.566 -15.310 1.00 90.88 94 ARG A N 1
ATOM 738 C CA . ARG A 1 94 ? 18.439 7.605 -14.202 1.00 90.88 94 ARG A CA 1
ATOM 739 C C . ARG A 1 94 ? 17.825 8.224 -12.944 1.00 90.88 94 ARG A C 1
ATOM 741 O O . ARG A 1 94 ? 17.001 7.591 -12.288 1.00 90.88 94 ARG A O 1
ATOM 748 N N . ALA A 1 95 ? 18.237 9.447 -12.602 1.00 89.88 95 ALA A N 1
ATOM 749 C CA . ALA A 1 95 ? 17.865 10.084 -11.345 1.00 89.88 95 ALA A CA 1
ATOM 750 C C . ALA A 1 95 ? 16.393 10.494 -11.390 1.00 89.88 95 ALA A C 1
ATOM 752 O O . ALA A 1 95 ? 15.657 10.327 -10.417 1.00 89.88 95 ALA A O 1
ATOM 753 N N . GLU A 1 96 ? 15.936 10.955 -12.552 1.00 89.88 96 GLU A N 1
ATOM 754 C CA . GLU A 1 96 ? 14.527 11.228 -12.790 1.00 89.88 96 GLU A CA 1
ATOM 755 C C . GLU A 1 96 ? 13.666 9.960 -12.695 1.00 89.88 96 GLU A C 1
ATOM 757 O O . GLU A 1 96 ? 12.585 9.992 -12.098 1.00 89.88 96 GLU A O 1
ATOM 762 N N . LEU A 1 97 ? 14.134 8.829 -13.230 1.00 91.31 97 LEU A N 1
ATOM 763 C CA . LEU A 1 97 ? 13.407 7.563 -13.152 1.00 91.31 97 LEU A CA 1
ATOM 764 C C . LEU A 1 97 ? 13.276 7.060 -11.706 1.00 91.31 97 LEU A C 1
ATOM 766 O O . LEU A 1 97 ? 12.182 6.679 -11.279 1.00 91.31 97 LEU A O 1
ATOM 770 N N . GLU A 1 98 ? 14.361 7.106 -10.933 1.00 91.06 98 GLU A N 1
ATOM 771 C CA . GLU A 1 98 ? 14.365 6.754 -9.509 1.00 91.06 98 GLU A CA 1
ATOM 772 C C . GLU A 1 98 ? 13.439 7.672 -8.697 1.00 91.06 98 GLU A C 1
ATOM 774 O O . GLU A 1 98 ? 12.652 7.201 -7.864 1.00 91.06 98 GLU A O 1
ATOM 779 N N . ARG A 1 99 ? 13.468 8.981 -8.980 1.00 89.56 99 ARG A N 1
ATOM 780 C CA . ARG A 1 99 ? 12.599 9.975 -8.340 1.00 89.56 99 ARG A CA 1
ATOM 781 C C . ARG A 1 99 ? 11.124 9.692 -8.622 1.00 89.56 99 ARG A C 1
ATOM 783 O O . ARG A 1 99 ? 10.320 9.687 -7.689 1.00 89.56 99 ARG A O 1
ATOM 790 N N . ARG A 1 100 ? 10.760 9.408 -9.879 1.00 89.38 100 ARG A N 1
ATOM 791 C CA . ARG A 1 100 ? 9.385 9.038 -10.270 1.00 89.38 100 ARG A CA 1
ATOM 792 C C . ARG A 1 100 ? 8.928 7.754 -9.590 1.00 89.38 100 ARG A C 1
ATOM 794 O O . ARG A 1 100 ? 7.829 7.725 -9.041 1.00 89.38 100 ARG A O 1
ATOM 801 N N . ALA A 1 101 ? 9.768 6.720 -9.588 1.00 88.81 101 ALA A N 1
ATOM 802 C CA . ALA A 1 101 ? 9.451 5.442 -8.954 1.00 88.81 101 ALA A CA 1
ATOM 803 C C . ALA A 1 101 ? 9.198 5.592 -7.448 1.00 88.81 101 ALA A C 1
ATOM 805 O O . ALA A 1 101 ? 8.267 4.985 -6.912 1.00 88.81 101 ALA A O 1
ATOM 806 N N . SER A 1 102 ? 9.987 6.435 -6.779 1.00 86.75 102 SER A N 1
ATOM 807 C CA . SER A 1 102 ? 9.841 6.719 -5.349 1.00 86.75 102 SER A CA 1
ATOM 808 C C . SER A 1 102 ? 8.555 7.499 -5.066 1.00 86.75 102 SER A C 1
ATOM 810 O O . SER A 1 102 ? 7.717 7.037 -4.292 1.00 86.75 102 SER A O 1
ATOM 812 N N . ALA A 1 103 ? 8.333 8.609 -5.777 1.00 85.31 103 ALA A N 1
ATOM 813 C CA . ALA A 1 103 ? 7.146 9.447 -5.607 1.00 85.31 103 ALA A CA 1
ATOM 814 C C . ALA A 1 103 ? 5.838 8.688 -5.894 1.00 85.31 103 ALA A C 1
ATOM 816 O O . ALA A 1 103 ? 4.853 8.822 -5.163 1.00 85.31 103 ALA A O 1
ATOM 817 N N . GLN A 1 104 ? 5.819 7.855 -6.939 1.00 83.69 104 GLN A N 1
ATOM 818 C CA . GLN A 1 104 ? 4.645 7.058 -7.283 1.00 83.69 104 GLN A CA 1
ATOM 819 C C . GLN A 1 104 ? 4.334 6.018 -6.197 1.00 83.69 104 GLN A C 1
ATOM 821 O O . GLN A 1 104 ? 3.172 5.830 -5.832 1.00 83.69 104 GLN A O 1
ATOM 826 N N . PHE A 1 105 ? 5.361 5.351 -5.665 1.00 80.38 105 PHE A N 1
ATOM 827 C CA . PHE A 1 105 ? 5.185 4.342 -4.626 1.00 80.38 105 PHE A CA 1
ATOM 828 C C . PHE A 1 105 ? 4.675 4.950 -3.312 1.00 80.38 105 PHE A C 1
ATOM 830 O O . PHE A 1 105 ? 3.741 4.407 -2.724 1.00 80.38 105 PHE A O 1
ATOM 837 N N . GLU A 1 106 ? 5.218 6.097 -2.895 1.00 78.88 106 GLU A N 1
ATOM 838 C CA . GLU A 1 106 ? 4.753 6.835 -1.709 1.00 78.88 106 GLU A CA 1
ATOM 839 C C . GLU A 1 106 ? 3.312 7.351 -1.864 1.00 78.88 106 GLU A C 1
ATOM 841 O O . GLU A 1 106 ? 2.494 7.293 -0.938 1.00 78.88 106 GLU A O 1
ATOM 846 N N . THR A 1 107 ? 2.957 7.817 -3.062 1.00 76.06 107 THR A N 1
ATOM 847 C CA . THR A 1 107 ? 1.588 8.258 -3.370 1.00 76.06 107 THR A CA 1
ATOM 848 C C . THR A 1 107 ? 0.608 7.083 -3.310 1.00 76.06 107 THR A C 1
ATOM 850 O O . THR A 1 107 ? -0.471 7.196 -2.731 1.00 76.06 107 THR A O 1
ATOM 853 N N . ALA A 1 108 ? 0.986 5.925 -3.855 1.00 71.56 108 ALA A N 1
ATOM 854 C CA . ALA A 1 108 ? 0.155 4.726 -3.812 1.00 71.56 108 ALA A CA 1
ATOM 855 C C . ALA A 1 108 ? -0.030 4.197 -2.378 1.00 71.56 108 ALA A C 1
ATOM 857 O O . ALA A 1 108 ? -1.152 3.859 -1.998 1.00 71.56 108 ALA A O 1
ATOM 858 N N . SER A 1 109 ? 1.033 4.167 -1.563 1.00 70.25 109 SER A N 1
ATOM 859 C CA . SER A 1 109 ? 0.940 3.727 -0.165 1.00 70.25 109 SER A CA 1
ATOM 860 C C . SER A 1 109 ? 0.097 4.677 0.682 1.00 70.25 109 SER A C 1
ATOM 862 O O . SER A 1 109 ? -0.764 4.225 1.433 1.00 70.25 109 SER A O 1
ATOM 864 N N . SER A 1 110 ? 0.277 5.990 0.514 1.00 69.75 110 SER A N 1
ATOM 865 C CA . SER A 1 110 ? -0.526 6.983 1.237 1.00 69.75 110 SER A CA 1
ATOM 866 C C . SER A 1 110 ? -2.003 6.942 0.835 1.00 69.75 110 SER A C 1
ATOM 868 O O . SER A 1 110 ? -2.876 7.125 1.684 1.00 69.75 110 SER A O 1
ATOM 870 N N . HIS A 1 111 ? -2.318 6.644 -0.430 1.00 71.62 111 HIS A N 1
ATOM 871 C CA . HIS A 1 111 ? -3.698 6.452 -0.871 1.00 71.62 111 HIS A CA 1
ATOM 872 C C . HIS A 1 111 ? -4.347 5.211 -0.233 1.00 71.62 111 HIS A C 1
ATOM 874 O O . HIS A 1 111 ? -5.508 5.274 0.178 1.00 71.62 111 HIS A O 1
ATOM 880 N N . GLU A 1 112 ? -3.628 4.088 -0.120 1.00 70.25 112 GLU A N 1
ATOM 881 C CA . GLU A 1 112 ? -4.132 2.888 0.570 1.00 70.25 112 GLU A CA 1
ATOM 882 C C . GLU A 1 112 ? -4.372 3.137 2.062 1.00 70.25 112 GLU A C 1
ATOM 884 O O . GLU A 1 112 ? -5.435 2.794 2.579 1.00 70.25 112 GLU A O 1
ATOM 889 N N . GLU A 1 113 ? -3.420 3.780 2.739 1.00 70.44 113 GLU A N 1
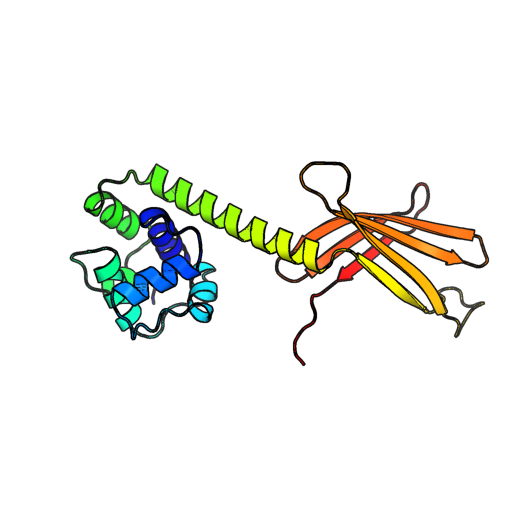ATOM 890 C CA . GLU A 1 113 ? -3.534 4.133 4.157 1.00 70.44 113 GLU A CA 1
ATOM 891 C C . GLU A 1 113 ? -4.710 5.084 4.406 1.00 70.44 113 GLU A C 1
ATOM 893 O O . GLU A 1 113 ? -5.498 4.859 5.325 1.00 70.44 113 GLU A O 1
ATOM 898 N N . ARG A 1 114 ? -4.902 6.090 3.541 1.00 71.62 114 ARG A N 1
ATOM 899 C CA . ARG A 1 114 ? -6.078 6.974 3.587 1.00 71.62 114 ARG A CA 1
ATOM 900 C C . ARG A 1 114 ? -7.375 6.214 3.342 1.00 71.62 114 ARG A C 1
ATOM 902 O O . ARG A 1 114 ? -8.340 6.434 4.061 1.00 71.62 114 ARG A O 1
ATOM 909 N N . SER A 1 115 ? -7.405 5.309 2.366 1.00 74.88 115 SER A N 1
ATOM 910 C CA . SER A 1 115 ? -8.602 4.515 2.057 1.00 74.88 115 SER A CA 1
ATOM 911 C C . SER A 1 115 ? -9.022 3.648 3.246 1.00 74.88 115 SER A C 1
ATOM 913 O O . SER A 1 115 ? -10.204 3.594 3.580 1.00 74.88 115 SER A O 1
ATOM 915 N N . LEU A 1 116 ? -8.058 3.020 3.930 1.00 74.44 116 LEU A N 1
ATOM 916 C CA . LEU A 1 116 ? -8.318 2.270 5.159 1.00 74.44 116 LEU A CA 1
ATOM 917 C C . LEU A 1 116 ? -8.811 3.184 6.286 1.00 74.44 116 LEU A C 1
ATOM 919 O O . LEU A 1 116 ? -9.757 2.834 6.990 1.00 74.44 116 LEU A O 1
ATOM 923 N N . ALA A 1 117 ? -8.184 4.349 6.441 1.00 75.75 117 ALA A N 1
ATOM 924 C CA . ALA A 1 117 ? -8.562 5.336 7.441 1.00 75.75 117 ALA A CA 1
ATOM 925 C C . ALA A 1 117 ? -10.009 5.811 7.255 1.00 75.75 117 ALA A C 1
ATOM 927 O O . ALA A 1 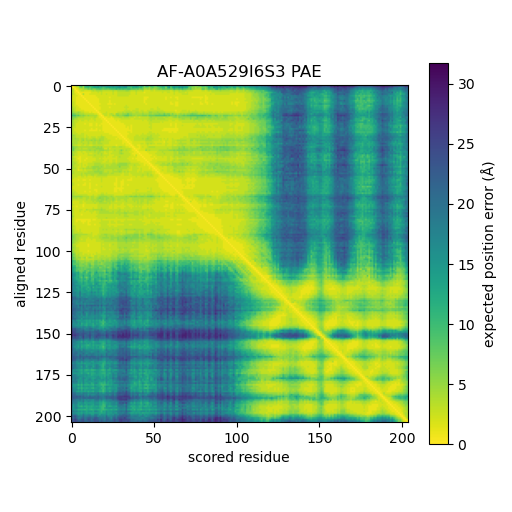117 ? -10.760 5.849 8.223 1.00 75.75 117 ALA A O 1
ATOM 928 N N . PHE A 1 118 ? -10.429 6.077 6.017 1.00 77.50 118 PHE A N 1
ATOM 929 C CA . PHE A 1 118 ? -11.818 6.413 5.705 1.00 77.50 118 PHE A CA 1
ATOM 930 C C . PHE A 1 118 ? -12.780 5.236 5.902 1.00 77.50 118 PHE A C 1
ATOM 932 O O . PHE A 1 118 ? -13.892 5.447 6.373 1.00 77.50 118 PHE A O 1
ATOM 939 N N . ALA A 1 119 ? -12.373 4.002 5.588 1.00 81.75 119 ALA A N 1
ATOM 940 C CA . ALA A 1 119 ? -13.219 2.820 5.782 1.00 81.75 119 ALA A CA 1
ATOM 941 C C . ALA A 1 119 ? -13.484 2.493 7.264 1.00 81.75 119 ALA A C 1
ATOM 943 O O . ALA A 1 119 ? -14.502 1.886 7.588 1.00 81.75 119 ALA A O 1
ATOM 944 N N . LEU A 1 120 ? -12.563 2.873 8.154 1.00 84.94 120 LEU A N 1
ATOM 945 C CA . LEU A 1 120 ? -12.660 2.695 9.606 1.00 84.94 120 LEU A CA 1
ATOM 946 C C . LEU A 1 120 ? -12.994 4.005 10.346 1.00 84.94 120 LEU A C 1
ATOM 948 O O . LEU A 1 120 ? -12.926 4.059 11.572 1.00 84.94 120 LEU A O 1
ATOM 952 N N . ALA A 1 121 ? -13.333 5.073 9.624 1.00 88.88 121 ALA A N 1
ATOM 953 C CA . ALA A 1 121 ? -13.883 6.276 10.230 1.00 88.88 121 ALA A CA 1
ATOM 954 C C . ALA A 1 121 ? -15.360 6.042 10.573 1.00 88.88 121 ALA A C 1
ATOM 956 O O . ALA A 1 121 ? -16.101 5.431 9.802 1.00 88.88 121 ALA A O 1
ATOM 957 N N . GLY A 1 122 ? -15.798 6.531 11.731 1.00 91.19 122 GLY A N 1
ATOM 958 C CA . GLY A 1 122 ? -17.166 6.335 12.195 1.00 91.19 122 GLY A CA 1
ATOM 959 C C . GLY A 1 122 ? -17.306 6.328 13.710 1.00 91.19 122 GLY A C 1
ATOM 960 O O . GLY A 1 122 ? -16.372 6.631 14.454 1.00 91.19 122 GLY A O 1
ATOM 961 N N . THR A 1 123 ? -18.507 5.976 14.161 1.00 94.75 123 THR A N 1
ATOM 962 C CA . THR A 1 123 ? -18.867 5.906 15.578 1.00 94.75 123 THR A CA 1
ATOM 963 C C . THR A 1 123 ? -19.033 4.456 16.008 1.00 94.75 123 THR A C 1
ATOM 965 O O . THR A 1 123 ? -19.798 3.701 15.411 1.00 94.75 123 THR A O 1
ATOM 968 N N . TYR A 1 124 ? -18.349 4.080 17.082 1.00 93.94 124 TYR A N 1
ATOM 969 C CA . TYR A 1 124 ? -18.339 2.734 17.633 1.00 93.94 124 TYR A CA 1
ATOM 970 C C . TYR A 1 124 ? -18.930 2.734 19.038 1.00 93.94 124 TYR A C 1
ATOM 972 O O . TYR A 1 124 ? -18.586 3.571 19.877 1.00 93.94 124 TYR A O 1
ATOM 980 N N . ALA A 1 125 ? -19.791 1.755 19.310 1.00 94.38 125 ALA A N 1
ATOM 981 C CA . ALA A 1 125 ? -20.189 1.433 20.670 1.00 94.38 125 ALA A CA 1
ATOM 982 C C . ALA A 1 125 ? -19.080 0.602 21.323 1.00 94.38 125 ALA A C 1
ATOM 984 O O . ALA A 1 125 ? -18.716 -0.465 20.826 1.00 94.38 125 ALA A O 1
ATOM 985 N N . CYS A 1 126 ? -18.549 1.087 22.440 1.00 92.56 126 CYS A N 1
ATOM 986 C CA . CYS A 1 126 ? -17.518 0.403 23.204 1.00 92.56 126 CYS A CA 1
ATOM 987 C C . CYS A 1 126 ? -18.129 -0.130 24.498 1.00 92.56 126 CYS A C 1
ATOM 989 O O . CYS A 1 126 ? -18.827 0.590 25.209 1.00 92.56 126 CYS A O 1
ATOM 991 N N . TYR A 1 127 ? -17.855 -1.391 24.813 1.00 91.31 127 TYR A N 1
ATOM 992 C CA . TYR A 1 127 ? -18.271 -2.007 26.066 1.00 91.31 127 TYR A CA 1
ATOM 993 C C . TYR A 1 127 ? -17.041 -2.582 26.748 1.00 91.31 127 TYR A C 1
ATOM 995 O O . TYR A 1 127 ? -16.349 -3.430 26.186 1.00 91.31 127 TYR A O 1
ATOM 1003 N N . SER A 1 128 ? -16.769 -2.122 27.960 1.00 89.12 128 SER A N 1
ATOM 1004 C CA . SER A 1 128 ? -15.678 -2.619 28.794 1.00 89.12 128 SER A CA 1
ATOM 1005 C C . SER A 1 128 ? -16.237 -3.055 30.144 1.00 89.12 128 SER A C 1
ATOM 1007 O O . SER A 1 128 ? -17.326 -2.648 30.545 1.00 89.12 128 SER A O 1
ATOM 1009 N N . ARG A 1 129 ? -15.538 -3.940 30.855 1.00 89.88 129 ARG A N 1
ATOM 1010 C CA . ARG A 1 129 ? -15.916 -4.261 32.239 1.00 89.88 129 ARG A CA 1
ATOM 1011 C C . ARG A 1 129 ? -15.530 -3.099 33.143 1.00 89.88 129 ARG A C 1
ATOM 1013 O O . ARG A 1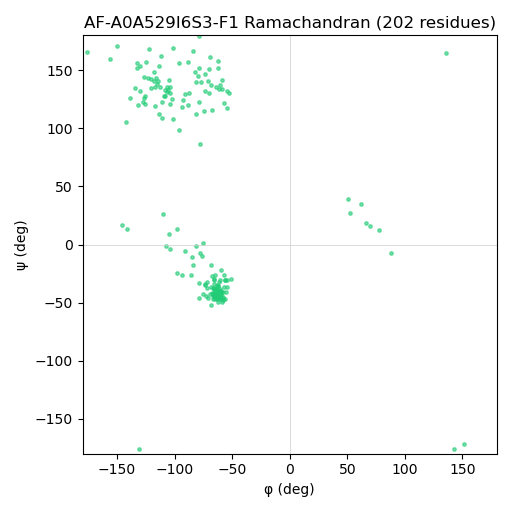 129 ? -14.492 -2.487 32.918 1.00 89.88 129 ARG A O 1
ATOM 1020 N N . ALA A 1 130 ? -16.313 -2.848 34.186 1.00 88.50 130 ALA A N 1
ATOM 1021 C CA . ALA A 1 130 ? -15.947 -1.864 35.193 1.00 88.50 130 ALA A CA 1
ATOM 1022 C C . ALA A 1 130 ? -14.607 -2.220 35.860 1.00 88.50 130 ALA A C 1
ATOM 1024 O O . ALA A 1 130 ? -14.375 -3.369 36.242 1.00 88.50 130 ALA A O 1
ATOM 1025 N N . TRP A 1 131 ? -13.726 -1.228 35.995 1.00 81.88 131 TRP A N 1
ATOM 1026 C CA . TRP A 1 131 ? -12.381 -1.410 36.562 1.00 81.88 131 TRP A CA 1
ATOM 1027 C C . TRP A 1 131 ? -12.369 -1.318 38.084 1.00 81.88 131 TRP A C 1
ATOM 1029 O O . TRP A 1 131 ? -11.524 -1.910 38.752 1.00 81.88 131 TRP A O 1
ATOM 1039 N N . SER A 1 132 ? -13.333 -0.586 38.639 1.00 83.44 132 SER A N 1
ATOM 1040 C CA . SER A 1 132 ? -13.488 -0.438 40.077 1.00 83.44 132 SER A CA 1
ATOM 1041 C C . SER A 1 132 ? -14.050 -1.724 40.699 1.00 83.44 132 SER A C 1
ATOM 1043 O O . SER A 1 132 ? -15.081 -2.226 40.234 1.00 83.44 132 SER A O 1
ATOM 1045 N N . PRO A 1 133 ? -13.452 -2.231 41.794 1.00 85.38 133 PRO A N 1
ATOM 1046 C CA . PRO A 1 133 ? -13.969 -3.390 42.517 1.00 85.38 133 PRO A CA 1
ATOM 1047 C C . PRO A 1 133 ? -15.421 -3.231 42.986 1.00 85.38 133 PRO A C 1
ATOM 1049 O O . PRO A 1 133 ? -16.146 -4.223 43.044 1.00 85.38 133 PRO A O 1
ATOM 1052 N N . TYR A 1 134 ? -15.855 -1.999 43.275 1.00 86.94 134 TYR A N 1
ATOM 1053 C CA . TYR A 1 134 ? -17.211 -1.690 43.742 1.00 86.94 134 TYR A CA 1
ATOM 1054 C C . TYR A 1 134 ? -18.296 -1.983 42.697 1.00 86.94 134 TYR A C 1
ATOM 1056 O O . TYR A 1 134 ? -19.430 -2.278 43.057 1.00 86.94 134 TYR A O 1
ATOM 1064 N N . PHE A 1 135 ? -17.947 -1.951 41.408 1.00 84.62 135 PHE A N 1
ATOM 1065 C CA . PHE A 1 135 ? -18.875 -2.167 40.292 1.00 84.62 135 PHE A CA 1
ATOM 1066 C C . PHE A 1 135 ? -18.613 -3.499 39.574 1.00 84.62 135 PHE A C 1
ATOM 1068 O O . PHE A 1 135 ? -18.901 -3.653 38.386 1.00 84.62 135 PHE A O 1
ATOM 1075 N N . ARG A 1 136 ? -18.044 -4.485 40.281 1.00 87.56 136 ARG A N 1
ATOM 1076 C CA . ARG A 1 136 ? -17.705 -5.795 39.713 1.00 87.56 136 ARG A CA 1
ATOM 1077 C C . ARG A 1 136 ? -18.919 -6.430 39.021 1.00 87.56 136 ARG A C 1
ATOM 1079 O O . ARG A 1 136 ? -19.994 -6.539 39.598 1.00 87.56 136 ARG A O 1
ATOM 1086 N N . GLY A 1 137 ? -18.715 -6.889 37.786 1.00 88.69 137 GLY A N 1
ATOM 1087 C CA . GLY A 1 137 ? -19.757 -7.521 36.968 1.00 88.69 137 GLY A CA 1
ATOM 1088 C C . GLY A 1 137 ? -20.588 -6.545 36.132 1.00 88.69 137 GLY A C 1
ATOM 1089 O O . GLY A 1 137 ? -21.347 -6.995 35.279 1.00 88.69 137 GLY A O 1
ATOM 1090 N N . GLN A 1 138 ? -20.417 -5.234 36.318 1.00 89.06 138 GLN A N 1
ATOM 1091 C CA . GLN A 1 138 ? -21.052 -4.223 35.476 1.00 89.06 138 GLN A CA 1
ATOM 1092 C C . GLN A 1 138 ? -20.188 -3.885 34.255 1.00 89.06 138 GLN A C 1
ATOM 1094 O O . GLN A 1 138 ? -18.965 -4.073 34.255 1.00 89.06 138 GLN A O 1
ATOM 1099 N N . PHE A 1 139 ? -20.840 -3.371 33.212 1.00 89.44 139 PHE A N 1
ATOM 1100 C CA . PHE A 1 139 ? -20.184 -2.858 32.014 1.00 89.44 139 PHE A CA 1
ATOM 1101 C C . PHE A 1 139 ? -20.200 -1.335 32.005 1.00 89.44 139 PHE A C 1
ATOM 1103 O O . PHE A 1 139 ? -21.200 -0.713 32.359 1.00 89.44 139 PHE A O 1
ATOM 1110 N N . ILE A 1 140 ? -19.105 -0.751 31.540 1.00 90.25 140 ILE A N 1
ATOM 1111 C CA . ILE A 1 140 ? -19.038 0.651 31.164 1.00 90.25 140 ILE A CA 1
ATOM 1112 C C . ILE A 1 140 ? -19.378 0.737 29.679 1.00 90.25 140 ILE A C 1
ATOM 1114 O O . ILE A 1 140 ? -18.830 0.002 28.852 1.00 90.25 140 ILE A O 1
ATOM 1118 N N . LYS A 1 141 ? -20.313 1.631 29.354 1.00 91.62 141 LYS A N 1
ATOM 1119 C CA . LYS A 1 141 ? -20.643 1.982 27.977 1.00 91.62 141 LYS A CA 1
ATOM 1120 C C . LYS A 1 141 ? -19.829 3.207 27.581 1.00 91.62 141 LYS A C 1
ATOM 1122 O O . LYS A 1 141 ? -19.999 4.282 28.156 1.00 91.62 141 LYS A O 1
ATOM 1127 N N . GLY A 1 142 ? -18.991 3.024 26.574 1.00 92.81 142 GLY A N 1
ATOM 1128 C CA . GLY A 1 142 ? -18.246 4.077 25.913 1.00 92.81 142 GLY A CA 1
ATOM 1129 C C . GLY A 1 142 ? -18.719 4.302 24.480 1.00 92.81 142 GLY A C 1
ATOM 1130 O O . GLY A 1 142 ? -19.374 3.452 23.870 1.00 92.81 142 GLY A O 1
ATOM 1131 N N . ILE A 1 143 ? -18.368 5.458 23.934 1.00 96.06 143 ILE A N 1
ATOM 1132 C CA . ILE A 1 143 ? -18.517 5.784 22.517 1.00 96.06 143 ILE A CA 1
ATOM 1133 C C . ILE A 1 143 ? -17.160 6.255 22.011 1.00 96.06 143 ILE A C 1
ATOM 1135 O O . ILE A 1 143 ? -16.593 7.188 22.576 1.00 96.06 143 ILE A O 1
ATOM 1139 N N . LEU A 1 144 ? -16.664 5.628 20.946 1.00 95.56 144 LEU A N 1
ATOM 1140 C CA . LEU A 1 144 ? -15.507 6.095 20.187 1.00 95.56 144 LEU A CA 1
ATOM 1141 C C . LEU A 1 144 ? -15.998 6.715 18.878 1.00 95.56 144 LEU A C 1
ATOM 1143 O O . LEU A 1 144 ? -16.609 6.019 18.073 1.00 95.56 144 LEU A O 1
ATOM 1147 N N . SER A 1 145 ? -15.696 7.985 18.642 1.00 94.88 145 SER A N 1
ATOM 1148 C CA . SER A 1 145 ? -15.907 8.648 17.353 1.00 94.88 145 SER A CA 1
ATOM 1149 C C . SER A 1 145 ? -14.566 8.890 16.677 1.00 94.88 145 SER A C 1
ATOM 1151 O O . SER A 1 145 ? -13.673 9.466 17.295 1.00 94.88 145 SER A O 1
ATOM 1153 N N . ILE A 1 146 ? -14.431 8.462 15.423 1.00 93.06 146 ILE A N 1
ATOM 1154 C CA . ILE A 1 146 ? -13.283 8.721 14.550 1.00 93.06 146 ILE A CA 1
ATOM 1155 C C . ILE A 1 146 ? -13.762 9.606 13.405 1.00 93.06 146 ILE A C 1
ATOM 1157 O O . ILE A 1 146 ? -14.548 9.166 12.566 1.00 93.06 146 ILE A O 1
ATOM 1161 N N . GLU A 1 147 ? -13.279 10.843 13.373 1.00 90.62 147 GLU A N 1
ATOM 1162 C CA . GLU A 1 147 ? -13.745 11.886 12.460 1.00 90.62 147 GLU A CA 1
ATOM 1163 C C . GLU A 1 147 ? -12.559 12.610 11.799 1.00 90.62 147 GLU A C 1
ATOM 1165 O O . GLU A 1 147 ? -11.449 12.608 12.348 1.00 90.62 147 GLU A O 1
ATOM 1170 N N . PRO A 1 148 ? -12.754 13.236 10.623 1.00 84.25 148 PRO A N 1
ATOM 1171 C CA . PRO A 1 148 ? -11.767 14.140 10.040 1.00 84.25 148 PRO A CA 1
ATOM 1172 C C . PRO A 1 148 ? -11.437 15.280 11.009 1.00 84.25 148 PRO A C 1
ATOM 1174 O O . PRO A 1 148 ? -12.324 16.021 11.429 1.00 84.25 148 PRO A O 1
ATOM 1177 N N . GLY A 1 149 ? -10.162 15.415 11.369 1.00 74.50 149 GLY A N 1
ATOM 1178 C CA . GLY A 1 149 ? -9.692 16.479 12.249 1.00 74.50 149 GLY A CA 1
ATOM 1179 C C . GLY A 1 149 ? -9.400 17.783 11.496 1.00 74.50 149 GLY A C 1
ATOM 1180 O O . GLY A 1 149 ? -9.291 17.790 10.267 1.00 74.50 149 GLY A O 1
ATOM 1181 N N . PRO A 1 150 ? -9.228 18.907 12.214 1.00 62.91 150 PRO A N 1
ATOM 1182 C CA . PRO A 1 150 ? -8.829 20.171 11.609 1.00 62.91 150 PRO A CA 1
ATOM 1183 C C . PRO A 1 150 ? -7.385 20.093 11.083 1.00 62.91 150 PRO A C 1
ATOM 1185 O O . PRO A 1 150 ? -6.435 19.928 11.845 1.00 62.91 150 PRO A O 1
ATOM 1188 N N . GLY A 1 151 ? -7.224 20.215 9.763 1.00 59.88 151 GLY A N 1
ATOM 1189 C CA . GLY A 1 151 ? -5.936 20.177 9.063 1.00 59.88 151 GLY A CA 1
ATOM 1190 C C . GLY A 1 151 ? -5.989 19.313 7.802 1.00 59.88 151 GLY A C 1
ATOM 1191 O O . GLY A 1 151 ? -6.914 18.532 7.610 1.00 59.88 151 GLY A O 1
ATOM 1192 N N . MET A 1 152 ? -4.998 19.439 6.913 1.00 49.38 152 MET A N 1
ATOM 1193 C CA . MET A 1 152 ? -5.062 18.766 5.607 1.00 49.38 152 MET A CA 1
ATOM 1194 C C . MET A 1 152 ? -4.970 17.227 5.666 1.00 49.38 152 MET A C 1
ATOM 1196 O O . MET A 1 152 ? -5.323 16.584 4.677 1.00 49.38 152 MET A O 1
ATOM 1200 N N . HIS A 1 153 ? -4.503 16.602 6.761 1.00 54.62 153 HIS A N 1
ATOM 1201 C CA . HIS A 1 153 ? -4.027 15.206 6.697 1.00 54.62 153 HIS A CA 1
ATOM 1202 C C . HIS A 1 153 ? -4.258 14.303 7.934 1.00 54.62 153 HIS A C 1
ATOM 1204 O O . HIS A 1 153 ? -3.620 13.255 8.006 1.00 54.62 153 HIS A O 1
ATOM 1210 N N . GLY A 1 154 ? -5.137 14.633 8.891 1.00 73.88 154 GLY A N 1
ATOM 1211 C CA . GLY A 1 154 ? -5.286 13.830 10.122 1.00 73.88 154 GLY A CA 1
ATOM 1212 C C . GLY A 1 154 ? -6.724 13.454 10.479 1.00 73.88 154 GLY A C 1
ATOM 1213 O O . GLY A 1 154 ? -7.595 14.316 10.523 1.00 73.88 154 GLY A O 1
ATOM 1214 N N . LEU A 1 155 ? -6.964 12.176 10.786 1.00 85.81 155 LEU A N 1
ATOM 1215 C CA . LEU A 1 155 ? -8.146 11.750 11.540 1.00 85.81 155 LEU A CA 1
ATOM 1216 C C . LEU A 1 155 ? -7.906 11.998 13.035 1.00 85.81 155 LEU A C 1
ATOM 1218 O O . LEU A 1 155 ? -6.797 11.810 13.544 1.00 85.81 155 LEU A O 1
ATOM 1222 N N . THR A 1 156 ? -8.960 12.372 13.745 1.00 91.12 156 THR A N 1
ATOM 1223 C CA . THR A 1 156 ? -8.963 12.523 15.202 1.00 91.12 156 THR A CA 1
ATOM 1224 C C . THR A 1 156 ? -9.996 11.600 15.811 1.00 91.12 156 THR A C 1
ATOM 1226 O O . THR A 1 156 ? -11.079 11.413 15.257 1.00 91.12 156 THR A O 1
ATOM 1229 N N . ALA A 1 157 ? -9.664 11.032 16.963 1.00 94.00 157 ALA A N 1
ATOM 1230 C CA . ALA A 1 157 ? -10.565 10.184 17.711 1.00 94.00 157 ALA A CA 1
ATOM 1231 C C . ALA A 1 157 ? -10.939 10.836 19.039 1.00 94.00 157 ALA A C 1
ATOM 1233 O O . ALA A 1 157 ? -10.097 11.425 19.718 1.00 94.00 157 ALA A O 1
ATOM 1234 N N . THR A 1 158 ? -12.206 10.693 19.411 1.00 94.81 158 THR A N 1
ATOM 1235 C CA . THR A 1 158 ? -12.733 11.087 20.716 1.00 94.81 158 THR A CA 1
ATOM 1236 C C . THR A 1 158 ? -13.426 9.895 21.347 1.00 94.81 158 THR A C 1
ATOM 1238 O O . THR A 1 158 ? -14.308 9.294 20.738 1.00 94.81 158 THR A O 1
ATOM 1241 N N . TYR A 1 159 ? -13.051 9.569 22.576 1.00 95.12 159 TYR A N 1
ATOM 1242 C CA . TYR A 1 159 ? -13.681 8.530 23.374 1.00 95.12 159 TYR A CA 1
ATOM 1243 C C . TYR A 1 159 ? -14.407 9.144 24.562 1.00 95.12 159 TYR A C 1
ATOM 1245 O O . TYR A 1 159 ? -13.874 10.040 25.217 1.00 95.12 159 TYR A O 1
ATOM 1253 N N . ARG A 1 160 ? -15.627 8.679 24.831 1.00 94.56 160 ARG A N 1
ATOM 1254 C CA . ARG A 1 160 ? -16.461 9.182 25.926 1.00 94.56 160 ARG A CA 1
ATOM 1255 C C . ARG A 1 160 ? -17.084 8.042 26.705 1.00 94.5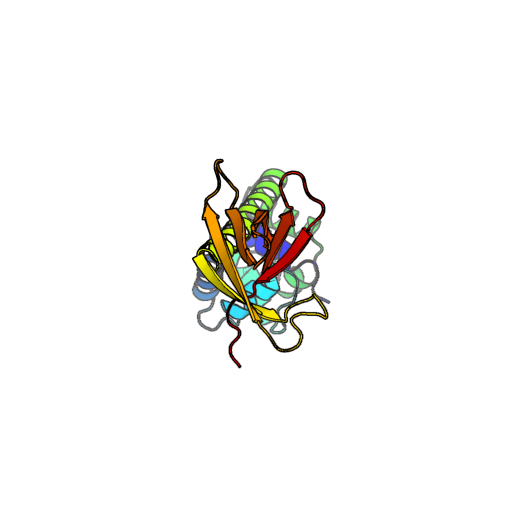6 160 ARG A C 1
ATOM 1257 O O . ARG A 1 160 ? -17.675 7.161 26.092 1.00 94.56 160 ARG A O 1
ATOM 1264 N N . GLU A 1 161 ? -17.049 8.119 28.029 1.00 92.62 161 GLU A N 1
ATOM 1265 C CA . GLU A 1 161 ? -17.806 7.231 28.920 1.00 92.62 161 GLU A CA 1
ATOM 1266 C C . GLU A 1 161 ? -18.700 8.046 29.848 1.00 92.62 161 GLU A C 1
ATOM 1268 O O . GLU A 1 161 ? -18.322 9.116 30.328 1.00 92.62 161 GLU A O 1
ATOM 1273 N N . SER A 1 162 ? -19.886 7.512 30.127 1.00 85.44 162 SER A N 1
ATOM 1274 C CA . SER A 1 162 ? -20.754 8.016 31.190 1.00 85.44 162 SER A CA 1
ATOM 1275 C C . SER A 1 162 ? -20.522 7.173 32.440 1.00 85.44 162 SER A C 1
ATOM 1277 O O . SER A 1 162 ? -21.057 6.069 32.548 1.00 85.44 162 SER A O 1
ATOM 1279 N N . LEU A 1 163 ? -19.698 7.673 33.361 1.00 84.62 163 LEU A N 1
ATOM 1280 C CA . LEU A 1 163 ? -19.400 7.010 34.628 1.00 84.62 163 LEU A CA 1
ATOM 1281 C C . LEU A 1 163 ? -20.301 7.563 35.744 1.00 84.62 163 LEU A C 1
ATOM 1283 O O . LEU A 1 163 ? -20.738 8.713 35.672 1.00 84.62 163 LEU A O 1
ATOM 1287 N N . PRO A 1 164 ? -20.541 6.798 36.826 1.00 80.50 164 PRO A N 1
ATOM 1288 C CA . PRO A 1 164 ? -21.277 7.298 37.991 1.00 80.50 164 PRO A CA 1
ATOM 1289 C C . PRO A 1 164 ? -20.651 8.548 38.630 1.00 80.50 164 PRO A C 1
ATOM 1291 O O . PRO A 1 164 ? -21.347 9.334 39.261 1.00 80.50 164 PRO A O 1
ATOM 1294 N N . THR A 1 165 ? -19.337 8.726 38.474 1.00 81.12 165 THR A N 1
ATOM 1295 C CA . THR A 1 165 ? -18.557 9.836 39.039 1.00 81.12 165 THR A CA 1
ATOM 1296 C C . THR A 1 165 ? -18.444 11.047 38.114 1.00 81.12 165 THR A C 1
ATOM 1298 O O . THR A 1 165 ? -17.882 12.059 38.520 1.00 81.12 165 THR A O 1
ATOM 1301 N N . GLY A 1 166 ? -18.939 10.962 36.877 1.00 84.38 166 GLY A N 1
ATOM 1302 C CA . GLY A 1 166 ? -18.808 12.021 35.880 1.00 84.38 166 GLY A CA 1
ATOM 1303 C C . GLY A 1 166 ? -18.578 11.483 34.470 1.00 84.38 166 GLY A C 1
ATOM 1304 O O . GLY A 1 166 ? -18.600 10.279 34.221 1.00 84.38 166 GLY A O 1
ATOM 1305 N N . GLN A 1 167 ? -18.367 12.392 33.523 1.00 87.25 167 GLN A N 1
ATOM 1306 C CA . GLN A 1 167 ? -18.068 12.026 32.144 1.00 87.25 167 GLN A CA 1
ATOM 1307 C C . GLN A 1 167 ? -16.554 11.948 31.938 1.00 87.25 167 GLN A C 1
ATOM 1309 O O . GLN A 1 167 ? -15.857 12.931 32.172 1.00 87.25 167 GLN A O 1
ATOM 1314 N N . LEU A 1 168 ? -16.063 10.806 31.457 1.00 90.56 168 LEU A N 1
ATOM 1315 C CA . LEU A 1 168 ? -14.688 10.679 30.977 1.00 90.56 168 LEU A CA 1
ATOM 1316 C C . LEU A 1 168 ? -14.656 11.066 29.498 1.00 90.56 168 LEU A C 1
ATOM 1318 O O . LEU A 1 168 ? -15.461 10.553 28.717 1.00 90.56 168 LEU A O 1
ATOM 1322 N N . VAL A 1 169 ? -13.732 11.944 29.107 1.00 93.50 169 VAL A N 1
ATOM 1323 C CA . VAL A 1 169 ? -13.517 12.335 27.707 1.00 93.50 169 VAL A CA 1
ATOM 1324 C C . VAL A 1 169 ? -12.029 12.269 27.388 1.00 93.50 169 VAL A C 1
ATOM 1326 O O . VAL A 1 169 ? -11.224 12.981 27.982 1.00 93.50 169 VAL A O 1
ATOM 1329 N N . LEU A 1 170 ? -11.671 11.432 26.417 1.00 94.38 170 LEU A N 1
ATOM 1330 C CA . LEU A 1 170 ? -10.305 11.280 25.924 1.00 94.38 170 LEU A CA 1
ATOM 1331 C C 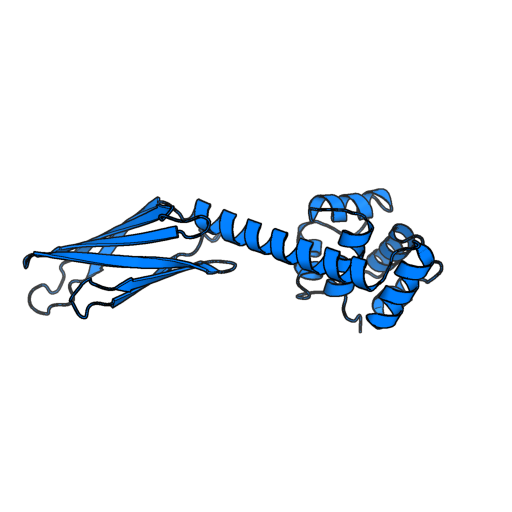. LEU A 1 170 ? -10.251 11.676 24.449 1.00 94.38 170 LEU A C 1
ATOM 1333 O O . LEU A 1 170 ? -11.151 11.332 23.681 1.00 94.38 170 LEU A O 1
ATOM 1337 N N . GLY A 1 171 ? -9.186 12.356 24.037 1.00 93.31 171 GLY A N 1
ATOM 1338 C CA . GLY A 1 171 ? -8.975 12.765 22.650 1.00 93.31 171 GLY A CA 1
ATOM 1339 C C . GLY A 1 171 ? -7.569 12.435 22.170 1.00 93.31 171 GLY A C 1
ATOM 1340 O O . GLY A 1 171 ? -6.628 12.381 22.964 1.00 93.31 171 GLY A O 1
ATOM 1341 N N . GLY A 1 172 ? -7.409 12.207 20.869 1.00 91.50 172 GLY A N 1
ATOM 1342 C CA . GLY A 1 172 ? -6.086 11.983 20.299 1.00 91.50 172 GLY A CA 1
ATOM 1343 C C . GLY A 1 172 ? -6.061 11.818 18.781 1.00 91.50 172 GLY A C 1
ATOM 1344 O O . GLY A 1 172 ? -7.106 11.628 18.152 1.00 91.50 172 GLY A O 1
ATOM 1345 N N . PRO A 1 173 ? -4.866 11.906 18.175 1.00 90.38 173 PRO A N 1
ATOM 1346 C CA . PRO A 1 173 ? -4.687 11.644 16.756 1.00 90.38 173 PRO A CA 1
ATOM 1347 C C . PRO A 1 173 ? -4.857 10.152 16.447 1.00 90.38 173 PRO A C 1
ATOM 1349 O O . PRO A 1 173 ? -4.553 9.280 17.267 1.00 90.38 173 PRO A O 1
ATOM 1352 N N . VAL A 1 174 ? -5.310 9.867 15.230 1.00 89.12 174 VAL A N 1
ATOM 1353 C CA . VAL A 1 174 ? -5.392 8.512 14.686 1.00 89.12 174 VAL A CA 1
ATOM 1354 C C . VAL A 1 174 ? -4.230 8.295 13.730 1.00 89.12 174 VAL A C 1
ATOM 1356 O O . VAL A 1 174 ? -4.058 9.040 12.766 1.00 89.12 174 VAL A O 1
ATOM 1359 N N . THR A 1 175 ? -3.461 7.241 13.977 1.00 87.56 175 THR A N 1
ATOM 1360 C CA . THR A 1 175 ? -2.338 6.845 13.132 1.00 87.56 175 THR A CA 1
ATOM 1361 C C . THR A 1 175 ? -2.770 5.681 12.245 1.00 87.56 175 THR A C 1
ATOM 1363 O O . THR A 1 175 ? -2.933 4.560 12.747 1.00 87.56 175 THR A O 1
ATOM 1366 N N . PRO A 1 176 ? -2.966 5.902 10.933 1.00 80.12 176 PRO A N 1
ATOM 1367 C CA . PRO A 1 176 ? -3.189 4.804 10.013 1.00 80.12 176 PRO A CA 1
ATOM 1368 C C . PRO A 1 176 ? -1.918 3.967 9.864 1.00 80.12 176 PRO A C 1
ATOM 1370 O O . PRO A 1 176 ? -0.811 4.485 9.744 1.00 80.12 176 PRO A O 1
ATOM 1373 N N . ALA A 1 177 ? -2.090 2.652 9.870 1.00 77.81 177 ALA A N 1
ATOM 1374 C CA . ALA A 1 177 ? -1.073 1.676 9.514 1.00 77.81 177 ALA A CA 1
ATOM 1375 C C . ALA A 1 177 ? -1.595 0.805 8.364 1.00 77.81 177 ALA A C 1
ATOM 1377 O O . ALA A 1 177 ? -2.787 0.787 8.074 1.00 77.81 177 ALA A O 1
ATOM 1378 N N . LYS A 1 178 ? -0.727 0.002 7.737 1.00 70.50 178 LYS A N 1
ATOM 1379 C CA . LYS A 1 178 ? -1.079 -0.795 6.540 1.00 70.50 178 LYS A CA 1
ATOM 1380 C C . LYS A 1 178 ? -2.349 -1.652 6.656 1.00 70.50 178 LYS A C 1
ATOM 1382 O O . LYS A 1 178 ? -2.950 -1.975 5.639 1.00 70.50 178 LYS A O 1
ATOM 1387 N N . ARG A 1 179 ? -2.708 -2.117 7.859 1.00 76.38 179 ARG A N 1
ATOM 1388 C CA . ARG A 1 179 ? -3.859 -3.015 8.094 1.00 76.38 179 ARG A CA 1
ATOM 1389 C C . ARG A 1 179 ? -4.631 -2.708 9.378 1.00 76.38 179 ARG A C 1
ATOM 1391 O O . ARG A 1 179 ? -5.401 -3.552 9.824 1.00 76.38 179 ARG A O 1
ATOM 1398 N N . ALA A 1 180 ? -4.389 -1.559 9.995 1.00 86.25 180 ALA A N 1
ATOM 1399 C CA . ALA A 1 180 ? -5.021 -1.192 11.254 1.00 86.25 180 ALA A CA 1
ATOM 1400 C C . ALA A 1 180 ? -5.041 0.326 11.429 1.00 86.25 180 ALA A C 1
ATOM 1402 O O . ALA A 1 180 ? -4.228 1.030 10.830 1.00 86.25 180 ALA A O 1
ATOM 1403 N N . LEU A 1 181 ? -5.924 0.808 12.296 1.00 88.31 181 LEU A N 1
ATOM 1404 C CA . LEU A 1 181 ? -5.821 2.132 12.894 1.00 88.31 181 LEU A CA 1
ATOM 1405 C C . LEU A 1 181 ? -5.348 1.993 14.330 1.00 88.31 181 LEU A C 1
ATOM 1407 O O . LEU A 1 181 ? -5.925 1.228 15.104 1.00 88.31 181 LEU A O 1
ATOM 1411 N N . TYR A 1 182 ? -4.327 2.764 14.681 1.00 90.81 182 TYR A N 1
ATOM 1412 C CA . TYR A 1 182 ? -3.874 2.899 16.054 1.00 90.81 182 TYR A CA 1
ATOM 1413 C C . TYR A 1 182 ? -4.281 4.260 16.583 1.00 90.81 182 TYR A C 1
ATOM 1415 O O . TYR A 1 182 ? -4.063 5.286 15.939 1.00 90.81 182 TYR A O 1
ATOM 1423 N N . VAL A 1 183 ? -4.871 4.262 17.768 1.00 92.56 183 VAL A N 1
ATOM 1424 C CA . VAL A 1 183 ? -5.370 5.468 18.408 1.00 92.56 183 VAL A CA 1
ATOM 1425 C C . VAL A 1 183 ? -4.783 5.540 19.801 1.00 92.56 183 VAL A C 1
ATOM 1427 O O . VAL A 1 183 ? -4.963 4.625 20.605 1.00 92.56 183 VAL A O 1
ATOM 1430 N N . HIS A 1 184 ? -4.093 6.639 20.083 1.00 92.12 184 HIS A N 1
ATOM 1431 C CA . HIS A 1 184 ? -3.617 6.945 21.421 1.00 92.12 184 HIS A CA 1
ATOM 1432 C C . HIS A 1 184 ? -4.400 8.139 21.958 1.00 92.12 184 HIS A C 1
ATOM 1434 O O . HIS A 1 184 ? -4.245 9.260 21.478 1.00 92.12 184 HIS A O 1
ATOM 1440 N N . LEU A 1 185 ? -5.268 7.869 22.926 1.00 93.38 185 LEU A N 1
ATOM 1441 C CA . LEU A 1 185 ? -6.200 8.824 23.504 1.00 93.38 185 LEU A CA 1
ATOM 1442 C C . LEU A 1 185 ? -5.705 9.265 24.872 1.00 93.38 185 LEU A C 1
ATOM 1444 O O . LEU A 1 185 ? -5.311 8.424 25.679 1.00 93.38 185 LEU A O 1
ATOM 1448 N N . LYS A 1 186 ? -5.771 10.565 25.143 1.00 93.31 186 LYS A N 1
ATOM 1449 C CA . LYS A 1 186 ? -5.385 11.144 26.430 1.00 93.31 186 LYS A CA 1
ATOM 1450 C C . LYS A 1 186 ? -6.506 12.003 26.990 1.00 93.31 186 LYS A C 1
ATOM 1452 O O . LYS A 1 186 ? -7.209 12.679 26.236 1.00 93.31 186 LYS A O 1
ATOM 1457 N N . GLU A 1 187 ? -6.657 11.969 28.304 1.00 92.75 187 GLU A N 1
ATOM 1458 C CA . GLU A 1 187 ? -7.538 12.874 29.029 1.00 92.75 187 GLU A CA 1
ATOM 1459 C C 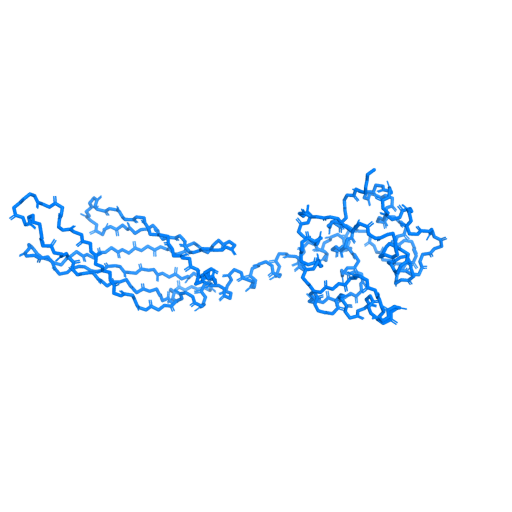. GLU A 1 187 ? -6.967 14.289 29.027 1.00 92.75 187 GLU A C 1
ATOM 1461 O O . GLU A 1 187 ? -5.758 14.497 29.154 1.00 92.75 187 GLU A O 1
ATOM 1466 N N . VAL A 1 188 ? -7.839 15.282 28.886 1.00 83.19 188 VAL A N 1
ATOM 1467 C CA . VAL A 1 188 ? -7.430 16.680 29.005 1.00 83.19 188 VAL A CA 1
ATOM 1468 C C . VAL A 1 188 ? -7.375 17.041 30.486 1.00 83.19 188 VAL A C 1
ATOM 1470 O O . VAL A 1 188 ? -8.408 17.114 31.141 1.00 83.19 188 VAL A O 1
ATOM 1473 N N . GLY A 1 189 ? -6.172 17.289 31.008 1.00 80.38 189 GLY A N 1
ATOM 1474 C CA . GLY A 1 189 ? -5.979 17.697 32.405 1.00 80.38 189 GLY A CA 1
ATOM 1475 C C . GLY A 1 189 ? -6.071 16.561 33.430 1.00 80.38 189 GLY A C 1
ATOM 1476 O O . GLY A 1 189 ? -6.132 16.845 34.623 1.00 80.38 189 GLY A O 1
ATOM 1477 N N . GLY A 1 190 ? -6.061 15.305 32.976 1.00 83.06 190 GLY A N 1
ATOM 1478 C CA . GLY A 1 190 ? -5.998 14.110 33.816 1.00 83.06 190 GLY A CA 1
ATOM 1479 C C . GLY A 1 190 ? -4.922 13.128 33.343 1.00 83.06 190 GLY A C 1
ATOM 1480 O O . GLY A 1 190 ? -4.182 13.407 32.397 1.00 83.06 190 GLY A O 1
ATOM 1481 N N . ASP A 1 191 ? -4.854 11.969 33.998 1.00 86.94 191 ASP A N 1
ATOM 1482 C CA . ASP A 1 191 ? -3.817 10.953 33.763 1.00 86.94 191 ASP A CA 1
ATOM 1483 C C . ASP A 1 191 ? -4.317 9.747 32.951 1.00 86.94 191 ASP A C 1
ATOM 1485 O O . ASP A 1 191 ? -3.531 8.857 32.610 1.00 86.94 191 ASP A O 1
ATOM 1489 N N . ALA A 1 192 ? -5.611 9.685 32.617 1.00 88.19 192 ALA A N 1
ATOM 1490 C CA . ALA A 1 192 ? -6.151 8.553 31.875 1.00 88.19 192 ALA A CA 1
ATOM 1491 C C . ALA A 1 192 ? -5.649 8.542 30.419 1.00 88.19 192 ALA A C 1
ATOM 1493 O O . ALA A 1 192 ? -5.715 9.540 29.693 1.00 88.19 192 ALA A O 1
ATOM 1494 N N . GLN A 1 193 ? -5.155 7.381 29.976 1.00 92.50 193 GLN A N 1
ATOM 1495 C CA . GLN A 1 193 ? -4.653 7.174 28.616 1.00 92.50 193 GLN A CA 1
ATOM 1496 C C . GLN A 1 193 ? -5.084 5.822 28.074 1.00 92.50 193 GLN A C 1
ATOM 1498 O O . GLN A 1 193 ? -4.855 4.792 28.710 1.00 92.50 193 GLN A O 1
ATOM 1503 N N . PHE A 1 194 ? -5.722 5.819 26.905 1.00 92.19 194 PHE A N 1
ATOM 1504 C CA . PHE A 1 194 ? -6.212 4.603 26.262 1.00 92.19 194 PHE A CA 1
ATOM 1505 C C . PHE A 1 194 ? -5.473 4.385 24.947 1.00 92.19 194 PHE A C 1
ATOM 1507 O O . PHE A 1 194 ? -5.273 5.311 24.159 1.00 92.19 194 PHE A O 1
ATOM 1514 N N . PHE A 1 195 ? -5.117 3.131 24.688 1.00 92.75 195 PHE A N 1
ATOM 1515 C CA . PHE A 1 195 ? -4.626 2.696 23.391 1.00 92.75 195 PHE A CA 1
ATOM 1516 C C . PHE A 1 195 ? -5.662 1.783 22.741 1.00 92.75 195 PHE A C 1
ATOM 1518 O O . PHE A 1 195 ? -6.040 0.761 23.313 1.00 92.75 195 PHE A O 1
ATOM 1525 N N . ILE A 1 196 ? -6.123 2.152 21.547 1.00 92.06 196 ILE A N 1
ATOM 1526 C CA . ILE A 1 196 ? -7.118 1.393 20.787 1.00 92.06 196 ILE A CA 1
ATOM 1527 C C . ILE A 1 196 ? -6.508 0.991 19.447 1.00 92.06 196 ILE A C 1
ATOM 1529 O O . ILE A 1 196 ? -5.885 1.799 18.762 1.00 92.06 196 ILE A O 1
ATOM 1533 N N . SER A 1 197 ? -6.704 -0.272 19.072 1.00 91.75 197 SER A N 1
ATOM 1534 C CA . SER A 1 197 ? -6.356 -0.802 17.752 1.00 91.75 197 SER A CA 1
ATOM 1535 C C . SER A 1 197 ? -7.625 -1.256 17.040 1.00 91.75 197 SER A C 1
ATOM 1537 O O . SER A 1 197 ? -8.314 -2.146 17.537 1.00 91.75 197 SER A O 1
ATOM 1539 N N . LEU A 1 198 ? -7.936 -0.660 15.889 1.00 90.31 198 LEU A N 1
ATOM 1540 C CA . LEU A 1 198 ? -9.042 -1.089 15.033 1.00 90.31 198 LEU A CA 1
ATOM 1541 C C . LEU A 1 198 ? -8.494 -1.809 13.808 1.00 90.31 198 LEU A C 1
ATOM 1543 O O . LEU A 1 198 ? -7.595 -1.310 13.133 1.00 90.31 198 LEU A O 1
ATOM 1547 N N . PHE A 1 199 ? -9.074 -2.960 13.495 1.00 87.31 199 PHE A N 1
ATOM 1548 C CA . PHE A 1 199 ? -8.728 -3.751 12.322 1.00 87.31 199 PHE A CA 1
ATOM 1549 C C . PHE A 1 199 ? -9.939 -3.819 11.386 1.00 87.31 199 PHE A C 1
ATOM 1551 O O . PHE A 1 199 ? -11.071 -3.907 11.867 1.00 87.31 199 PHE A O 1
ATOM 1558 N N . PRO A 1 200 ? -9.732 -3.792 10.059 1.00 82.44 200 PRO A N 1
ATOM 1559 C CA . PRO A 1 200 ? -10.803 -4.068 9.117 1.00 82.44 200 PRO A CA 1
ATOM 1560 C C . PRO A 1 200 ? -11.300 -5.501 9.310 1.00 82.44 200 PRO A C 1
ATOM 1562 O O . PRO A 1 200 ? -10.541 -6.382 9.722 1.00 82.44 200 PRO A O 1
ATOM 1565 N N . GLN A 1 201 ? -12.570 -5.735 8.984 1.00 76.62 201 GLN A N 1
ATOM 1566 C CA . GLN A 1 201 ? -13.165 -7.063 9.055 1.00 76.62 201 GLN A CA 1
ATOM 1567 C C . GLN A 1 201 ? -12.327 -8.058 8.234 1.00 76.62 201 GLN A C 1
ATOM 1569 O O . GLN A 1 201 ? -12.178 -7.915 7.020 1.00 76.62 201 GLN A O 1
ATOM 1574 N N . SER A 1 202 ? -11.762 -9.064 8.899 1.00 65.94 202 SER A N 1
ATOM 1575 C CA . SER A 1 202 ? -11.143 -10.209 8.235 1.00 65.94 202 SER A CA 1
ATOM 1576 C C . SER A 1 202 ? -12.225 -11.211 7.843 1.00 65.94 202 SER A C 1
ATOM 1578 O O . SER A 1 202 ? -13.149 -11.453 8.621 1.00 65.94 202 SER A O 1
ATOM 1580 N N . GLN A 1 203 ? -12.113 -11.806 6.652 1.00 57.41 203 GLN A N 1
ATOM 1581 C CA . GLN A 1 203 ? -12.893 -13.007 6.349 1.00 57.41 203 GLN A CA 1
ATOM 1582 C C . GLN A 1 203 ? -12.511 -14.112 7.357 1.00 57.41 203 GLN A C 1
ATOM 1584 O O . GLN A 1 203 ? -11.325 -14.194 7.695 1.00 57.41 203 GLN A O 1
ATOM 1589 N N . PRO A 1 204 ? -13.494 -14.867 7.883 1.00 54.91 204 PRO A N 1
ATOM 1590 C CA . PRO A 1 204 ? -13.265 -15.938 8.852 1.00 54.91 204 PRO A CA 1
ATOM 1591 C C . PRO A 1 204 ? -12.444 -17.097 8.279 1.00 54.91 204 PRO A C 1
ATOM 1593 O O . PRO A 1 204 ? -12.489 -17.311 7.045 1.00 54.91 204 PRO A O 1
#

Solvent-accessible surface area (backbone atoms only — not comparable to full-atom values): 11538 Å² total; per-residue (Å²): 124,73,41,63,58,14,60,54,47,37,41,50,27,43,73,71,64,36,89,46,69,64,49,46,31,47,53,50,33,73,74,32,81,82,52,81,59,40,66,78,55,46,55,38,24,55,71,54,76,45,72,86,83,55,66,64,49,34,40,48,47,22,58,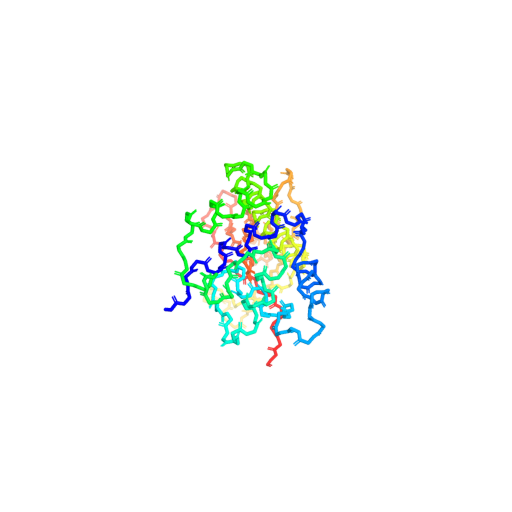71,71,65,51,94,56,57,18,66,52,67,33,63,40,57,67,70,59,50,48,52,54,53,21,66,77,68,75,45,59,63,67,60,43,53,51,45,22,50,54,52,50,53,52,54,51,52,50,51,32,49,51,51,46,59,73,70,44,43,77,43,86,40,79,44,70,43,86,51,79,91,44,62,92,40,71,41,57,32,39,38,38,35,43,85,37,98,63,99,84,45,43,29,34,40,37,39,32,76,47,100,91,46,74,49,59,27,42,30,59,44,45,66,44,97,71,34,38,40,33,55,28,36,30,83,95,58,86,57,70,49,79,48,78,48,63,72,89,71,84,131